Protein AF-A0A1C0ZX03-F1 (afdb_monomer)

Sequence (352 aa):
MESTQQKVDRLQAELDALNAQSPRNETAINQTAIALDEAKRELAQQAAEQIKIQDAAIEFVSALDTMDFDGLTLRQVIGSEDGYQLVTIELKKAFIAQADEFSKQLTGEIEQRLQLQSMFDAVSAKIQAQDKEIDDTNRLLNEEKFARAQAEQYRDNAAKQLEEAKKEVERLNAQVDDLRKEIAVGAREAYKVVDTEAEAQKKKELADKIRKDRTVYDVVPDNVINPKNYTAKLVATDEVVNYNWTKKNFYIELTDENEILQFRQQYSQPEATESDPAEVATSLPDSVTPEETFPDLPSAELPEVSSLPNTVDQGQQNGEVSAANAGQGQTVEERLSALEAHVFGYVKQAVA

Secondary structure (DSSP, 8-state):
---HHHHHHHHHHHHHHHHH-SS--HHHHHHHHHHHHHHHHHHHHHHHHHHHHHHHHHHHHHHHHH--BTTB-HHHHH-SHHHHHHHHHHHHHHHHHHHHHHHHHHHHHHHHHHHHHHHHHHHHHHHHHHHHHHHHHHHHHHHHHHHHHHHHHHHHHHHHHHHHHHHHHHHHHHHHHHHHHHHHHHHHHHHHHHS-THHHHHHHHHHHHHHHHHEEEEEEES-SSS-SEEEEEETTT--EEEEEGGGGGGSEE---HHHHHHHHHHH--------------------------PPPPP-PPPP--------------------S-------HHHHHHHHHHHHH--------

Mean predicted aligned error: 22.36 Å

Organism: NCBI:txid512399

Structure (mmCIF, N/CA/C/O backbone):
data_AF-A0A1C0ZX03-F1
#
_entry.id   AF-A0A1C0ZX03-F1
#
loop_
_atom_site.group_PDB
_atom_site.id
_atom_site.type_symbol
_atom_site.label_atom_id
_atom_site.label_alt_id
_atom_site.label_comp_id
_atom_site.label_asym_id
_atom_site.label_entity_id
_atom_site.label_seq_id
_atom_site.pdbx_PDB_ins_code
_atom_site.Cartn_x
_atom_site.Cartn_y
_atom_site.Cartn_z
_atom_site.occupancy
_atom_site.B_iso_or_equiv
_atom_site.auth_seq_id
_atom_site.auth_comp_id
_atom_site.auth_asym_id
_atom_site.auth_atom_id
_atom_site.pdbx_PDB_model_num
ATOM 1 N N . MET A 1 1 ? -25.050 -20.368 34.439 1.00 49.75 1 MET A N 1
ATOM 2 C CA . MET A 1 1 ? -23.944 -19.426 34.700 1.00 49.75 1 MET A CA 1
ATOM 3 C C . MET A 1 1 ? -23.306 -19.839 36.013 1.00 49.75 1 MET A C 1
ATOM 5 O O . MET A 1 1 ? -24.047 -20.184 36.924 1.00 49.75 1 MET A O 1
ATOM 9 N N . GLU A 1 2 ? -21.978 -19.897 36.070 1.00 72.19 2 GLU A N 1
ATOM 10 C CA . GLU A 1 2 ? -21.217 -20.128 37.308 1.00 72.19 2 GLU A CA 1
ATOM 11 C C . GLU A 1 2 ? -21.352 -18.879 38.196 1.00 72.19 2 GLU A C 1
ATOM 13 O O . GLU A 1 2 ? -21.281 -17.765 37.674 1.00 72.19 2 GLU A O 1
ATOM 18 N N . SER A 1 3 ? -21.606 -19.027 39.501 1.00 84.38 3 SER A N 1
ATOM 19 C CA . SER A 1 3 ? -21.625 -17.861 40.400 1.00 84.38 3 SER A CA 1
ATOM 20 C C . SER A 1 3 ? -20.205 -17.352 40.660 1.00 84.38 3 SER A C 1
ATOM 22 O O . SER A 1 3 ? -19.248 -18.124 40.614 1.00 84.38 3 SER A O 1
ATOM 24 N N . THR A 1 4 ? -20.044 -16.068 40.986 1.00 82.62 4 THR A N 1
ATOM 25 C CA . THR A 1 4 ? -18.733 -15.474 41.312 1.00 82.62 4 THR A CA 1
ATOM 26 C C . THR A 1 4 ? -18.029 -16.236 42.441 1.00 82.62 4 THR A C 1
ATOM 28 O O . THR A 1 4 ? -16.827 -16.468 42.377 1.00 82.62 4 THR A O 1
ATOM 31 N N . GLN A 1 5 ? -18.791 -16.715 43.433 1.00 86.81 5 GLN A N 1
ATOM 32 C CA . GLN A 1 5 ? -18.272 -17.562 44.510 1.00 86.81 5 GLN A CA 1
ATOM 33 C C . GLN A 1 5 ? -17.779 -18.919 43.987 1.00 86.81 5 GLN A C 1
ATOM 35 O O . GLN A 1 5 ? -16.671 -19.331 44.313 1.00 86.81 5 GLN A O 1
ATOM 40 N N . GLN A 1 6 ? -18.559 -19.586 43.129 1.00 88.31 6 GLN A N 1
ATOM 41 C CA . GLN A 1 6 ? -18.151 -20.853 42.510 1.00 88.31 6 GLN A CA 1
ATOM 42 C C . GLN A 1 6 ? -16.888 -20.685 41.657 1.00 88.31 6 GLN A C 1
ATOM 44 O O . GLN A 1 6 ? -16.010 -21.542 41.696 1.00 88.31 6 GLN A O 1
ATOM 49 N N . LYS A 1 7 ? -16.764 -19.554 40.953 1.00 88.12 7 LYS A N 1
ATOM 50 C CA . LYS A 1 7 ? -15.585 -19.197 40.157 1.00 88.12 7 LYS A CA 1
ATOM 51 C C . LYS A 1 7 ? -14.347 -18.994 41.036 1.00 88.12 7 LYS A C 1
ATOM 53 O O . LYS A 1 7 ? -13.280 -19.487 40.681 1.00 88.12 7 LYS A O 1
ATOM 58 N N . VAL A 1 8 ? -14.476 -18.323 42.187 1.00 90.88 8 VAL A N 1
ATOM 59 C CA . VAL A 1 8 ? -13.385 -18.185 43.172 1.00 90.88 8 VAL A CA 1
ATOM 60 C C . VAL A 1 8 ? -12.974 -19.549 43.723 1.00 90.88 8 VAL A C 1
ATOM 62 O O . VAL A 1 8 ? -11.786 -19.866 43.714 1.00 90.88 8 VAL A O 1
ATOM 65 N N . ASP A 1 9 ? -13.935 -20.373 44.143 1.00 91.94 9 ASP A N 1
ATOM 66 C CA . ASP A 1 9 ? -13.662 -21.698 44.713 1.00 91.94 9 ASP A CA 1
ATOM 67 C C . ASP A 1 9 ? -12.993 -22.623 43.679 1.00 91.94 9 ASP A C 1
ATOM 69 O O . ASP A 1 9 ? -12.031 -23.329 43.995 1.00 91.94 9 ASP A O 1
ATOM 73 N N . ARG A 1 10 ? -13.441 -22.567 42.417 1.00 94.25 10 ARG A N 1
ATOM 74 C CA . ARG A 1 10 ? -12.835 -23.301 41.299 1.00 94.25 10 ARG A CA 1
ATOM 75 C C . ARG A 1 10 ? -11.407 -22.844 41.025 1.00 94.25 10 ARG A C 1
ATOM 77 O O . ARG A 1 10 ? -10.521 -23.689 40.944 1.00 94.25 10 ARG A O 1
ATOM 84 N N . LEU A 1 11 ? -11.175 -21.537 40.883 1.00 91.94 11 LEU A N 1
ATOM 85 C CA . LEU A 1 11 ? -9.844 -20.988 40.592 1.00 91.94 11 LEU A CA 1
ATOM 86 C C . LEU A 1 11 ? -8.863 -21.228 41.747 1.00 91.94 11 LEU A C 1
ATOM 88 O O . LEU A 1 11 ? -7.682 -21.464 41.506 1.00 91.94 11 LEU A O 1
ATOM 92 N N . GLN A 1 12 ? -9.344 -21.224 42.993 1.00 92.81 12 GLN A N 1
ATOM 93 C CA . GLN A 1 12 ? -8.546 -21.575 44.167 1.00 92.81 12 GLN A CA 1
ATOM 94 C C . GLN A 1 12 ? -8.127 -23.053 44.120 1.00 92.81 12 GLN A C 1
ATOM 96 O O . GLN A 1 12 ? -6.945 -23.355 44.268 1.00 92.81 12 GLN A O 1
ATOM 101 N N . ALA A 1 13 ? -9.064 -23.962 43.831 1.00 92.12 13 ALA A N 1
ATOM 102 C CA . ALA A 1 13 ? -8.766 -25.386 43.683 1.00 92.12 13 ALA A CA 1
ATOM 103 C C . ALA A 1 13 ? -7.839 -25.679 42.486 1.00 92.12 13 ALA A C 1
ATOM 105 O O . ALA A 1 13 ? -6.962 -26.539 42.571 1.00 92.12 13 ALA A O 1
ATOM 106 N N . GLU A 1 14 ? -8.006 -24.955 41.376 1.00 90.69 14 GLU A N 1
ATOM 107 C CA . GLU A 1 14 ? -7.155 -25.058 40.186 1.00 90.69 14 GLU A CA 1
ATOM 108 C C . GLU A 1 14 ? -5.726 -24.576 40.470 1.00 90.69 14 GLU A C 1
ATOM 110 O O . GLU A 1 14 ? -4.761 -25.239 40.085 1.00 90.69 14 GLU A O 1
ATOM 115 N N . LEU A 1 15 ? -5.576 -23.474 41.210 1.00 91.50 15 LEU A N 1
ATOM 116 C CA . LEU A 1 15 ? -4.276 -22.973 41.650 1.00 91.50 15 LEU A CA 1
ATOM 117 C C . LEU A 1 15 ? -3.570 -23.976 42.576 1.00 91.50 15 LEU A C 1
ATOM 119 O O . LEU A 1 15 ? -2.373 -24.223 42.418 1.00 91.50 15 LEU A O 1
ATOM 123 N N . ASP A 1 16 ? -4.302 -24.588 43.508 1.00 92.31 16 ASP A N 1
ATOM 124 C CA . ASP A 1 16 ? -3.765 -25.605 44.419 1.00 92.31 16 ASP A CA 1
ATOM 125 C C . ASP A 1 16 ? -3.337 -26.876 43.661 1.00 92.31 16 ASP A C 1
ATOM 127 O O . ASP A 1 16 ? -2.266 -27.431 43.927 1.00 92.31 16 ASP A O 1
ATOM 131 N N . ALA A 1 17 ? -4.113 -27.296 42.655 1.00 91.69 17 ALA A N 1
ATOM 132 C CA . ALA A 1 17 ? -3.777 -28.427 41.789 1.00 91.69 17 ALA A CA 1
ATOM 133 C C . ALA A 1 17 ? -2.533 -28.156 40.923 1.00 91.69 17 ALA A C 1
ATOM 135 O O . ALA A 1 17 ? -1.645 -29.008 40.842 1.00 91.69 17 ALA A O 1
ATOM 136 N N . LEU A 1 18 ? -2.429 -26.965 40.323 1.00 89.44 18 LEU A N 1
ATOM 137 C CA . LEU A 1 18 ? -1.255 -26.542 39.547 1.00 89.44 18 LEU A CA 1
ATOM 138 C C . LEU A 1 18 ? -0.003 -26.416 40.425 1.00 89.44 18 LEU A C 1
ATOM 140 O O . LEU A 1 18 ? 1.099 -26.756 39.993 1.00 89.44 18 LEU A O 1
ATOM 144 N N . ASN A 1 19 ? -0.164 -25.978 41.675 1.00 88.50 19 ASN A N 1
ATOM 145 C CA . ASN A 1 19 ? 0.924 -25.919 42.651 1.00 88.50 19 ASN A CA 1
ATOM 146 C C . ASN A 1 19 ? 1.414 -27.303 43.097 1.00 88.50 19 ASN A C 1
ATOM 148 O O . ASN A 1 19 ? 2.590 -27.440 43.437 1.00 88.50 19 ASN A O 1
ATOM 152 N N . ALA A 1 20 ? 0.541 -28.312 43.086 1.00 89.50 20 ALA A N 1
ATOM 153 C CA . ALA A 1 20 ? 0.872 -29.694 43.428 1.00 89.50 20 ALA A CA 1
ATOM 154 C C . ALA A 1 20 ? 1.461 -30.501 42.250 1.00 89.50 20 ALA A C 1
ATOM 156 O O . ALA A 1 20 ? 1.959 -31.611 42.454 1.00 89.50 20 ALA A O 1
ATOM 157 N N . GLN A 1 21 ? 1.409 -29.974 41.023 1.00 89.06 21 GLN A N 1
ATOM 158 C CA . GLN A 1 21 ? 1.867 -30.668 39.820 1.00 89.06 21 GLN A CA 1
ATOM 159 C C . GLN A 1 21 ? 3.396 -30.574 39.650 1.00 89.06 21 GLN A C 1
ATOM 161 O O . GLN A 1 21 ? 4.001 -29.523 39.863 1.00 89.06 21 GLN A O 1
ATOM 166 N N . SER A 1 22 ? 4.029 -31.679 39.236 1.00 81.75 22 SER A N 1
ATOM 167 C CA . SER A 1 22 ? 5.459 -31.733 38.904 1.00 81.75 22 SER A CA 1
ATOM 168 C C . SER A 1 22 ? 5.664 -32.339 37.508 1.00 81.75 22 SER A C 1
ATOM 170 O O . SER A 1 22 ? 5.177 -33.449 37.273 1.00 81.75 22 SER A O 1
ATOM 172 N N . PRO A 1 23 ? 6.373 -31.660 36.584 1.00 80.44 23 PRO A N 1
ATOM 173 C CA . PRO A 1 23 ? 7.026 -30.359 36.755 1.00 80.44 23 PRO A CA 1
ATOM 174 C C . PRO A 1 23 ? 6.024 -29.197 36.860 1.00 80.44 23 PRO A C 1
ATOM 176 O O . PRO A 1 23 ? 4.935 -29.236 36.291 1.00 80.44 23 PRO A O 1
ATOM 179 N N . ARG A 1 24 ? 6.412 -28.161 37.608 1.00 83.75 24 ARG A N 1
ATOM 180 C CA . ARG A 1 24 ? 5.556 -27.022 37.954 1.00 83.75 24 ARG A CA 1
ATOM 181 C C . ARG A 1 24 ? 5.493 -26.029 36.788 1.00 83.75 24 ARG A C 1
ATOM 183 O O . ARG A 1 24 ? 6.531 -25.574 36.313 1.00 83.75 24 ARG A O 1
ATOM 190 N N . ASN A 1 25 ? 4.291 -25.686 36.329 1.00 88.38 25 ASN A N 1
ATOM 191 C CA . ASN A 1 25 ? 4.090 -24.721 35.243 1.00 88.38 25 ASN A CA 1
ATOM 192 C C . ASN A 1 25 ? 3.869 -23.311 35.816 1.00 88.38 25 ASN A C 1
ATOM 194 O O . ASN A 1 25 ? 2.741 -22.927 36.120 1.00 88.38 25 ASN A O 1
ATOM 198 N N . GLU A 1 26 ? 4.949 -22.540 35.974 1.00 89.25 26 GLU A N 1
ATOM 199 C CA . GLU A 1 26 ? 4.884 -21.193 36.565 1.00 89.25 26 GLU A CA 1
ATOM 200 C C . GLU A 1 26 ? 4.030 -20.211 35.757 1.00 89.25 26 GLU A C 1
ATOM 202 O O . GLU A 1 26 ? 3.358 -19.358 36.337 1.00 89.25 26 GLU A O 1
ATOM 207 N N . THR A 1 27 ? 4.005 -20.335 34.428 1.00 88.88 27 THR A N 1
ATOM 208 C CA . THR A 1 27 ? 3.183 -19.466 33.577 1.00 88.88 27 THR A CA 1
ATOM 209 C C . THR A 1 27 ? 1.697 -19.685 33.847 1.00 88.88 27 THR A C 1
ATOM 211 O O . THR A 1 27 ? 0.970 -18.714 34.042 1.00 88.88 27 THR A O 1
ATOM 214 N N . ALA A 1 28 ? 1.261 -20.945 33.921 1.00 87.38 28 ALA A N 1
ATOM 215 C CA . ALA A 1 28 ? -0.123 -21.281 34.247 1.00 87.38 28 ALA A CA 1
ATOM 216 C C . ALA A 1 28 ? -0.489 -20.851 35.677 1.00 87.38 28 ALA A C 1
ATOM 218 O O . ALA A 1 28 ? -1.537 -20.252 35.882 1.00 87.38 28 ALA A O 1
ATOM 219 N N . ILE A 1 29 ? 0.401 -21.066 36.655 1.00 89.50 29 ILE A N 1
ATOM 220 C CA . ILE A 1 29 ? 0.186 -20.637 38.048 1.00 89.50 29 ILE A CA 1
ATOM 221 C C . ILE A 1 29 ? -0.014 -19.122 38.139 1.00 89.50 29 ILE A C 1
ATOM 223 O O . ILE A 1 29 ? -0.965 -18.671 38.774 1.00 89.50 29 ILE A O 1
ATOM 227 N N . ASN A 1 30 ? 0.844 -18.333 37.488 1.00 90.00 30 ASN A N 1
ATOM 228 C CA . ASN A 1 30 ? 0.734 -16.875 37.516 1.00 90.00 30 ASN A CA 1
ATOM 229 C C . ASN A 1 30 ? -0.553 -16.388 36.839 1.00 90.00 30 ASN A C 1
ATOM 231 O O . ASN A 1 30 ? -1.204 -15.477 37.346 1.00 90.00 30 ASN A O 1
ATOM 235 N N . GLN A 1 31 ? -0.959 -17.013 35.731 1.00 89.00 31 GLN A N 1
ATOM 236 C CA . GLN A 1 31 ? -2.219 -16.687 35.059 1.00 89.00 31 GLN A CA 1
ATOM 237 C C . GLN A 1 31 ? -3.437 -17.004 35.938 1.00 89.00 31 GLN A C 1
ATOM 239 O O . GLN A 1 31 ? -4.307 -16.148 36.102 1.00 89.00 31 GLN A O 1
ATOM 244 N N . THR A 1 32 ? -3.480 -18.189 36.554 1.00 88.31 32 THR A N 1
ATOM 245 C CA . THR A 1 32 ? -4.581 -18.589 37.444 1.00 88.31 32 THR A CA 1
ATOM 246 C C . THR A 1 32 ? -4.613 -17.745 38.722 1.00 88.31 32 THR A C 1
ATOM 248 O O . THR A 1 32 ? -5.695 -17.398 39.188 1.00 88.31 32 THR A O 1
ATOM 251 N N . ALA A 1 33 ? -3.457 -17.340 39.260 1.00 88.69 33 ALA A N 1
ATOM 252 C CA . ALA A 1 33 ? -3.375 -16.446 40.417 1.00 88.69 33 ALA A CA 1
ATOM 253 C C . ALA A 1 33 ? -3.929 -15.043 40.115 1.00 88.69 33 ALA A C 1
ATOM 255 O O . ALA A 1 33 ? -4.715 -14.519 40.901 1.00 88.69 33 ALA A O 1
ATOM 256 N N . ILE A 1 34 ? -3.588 -14.465 38.956 1.00 90.25 34 ILE A N 1
ATOM 257 C CA . ILE A 1 34 ? -4.142 -13.174 38.516 1.00 90.25 34 ILE A CA 1
ATOM 258 C C . ILE A 1 34 ? -5.662 -13.280 38.334 1.00 90.25 34 ILE A C 1
ATOM 260 O O . ILE A 1 34 ? -6.405 -12.431 38.822 1.00 90.25 34 ILE A O 1
ATOM 264 N N . ALA A 1 35 ? -6.139 -14.346 37.683 1.00 87.38 35 ALA A N 1
ATOM 265 C CA . ALA A 1 35 ? -7.570 -14.573 37.491 1.00 87.38 35 ALA A CA 1
ATOM 266 C C . ALA A 1 35 ? -8.328 -14.761 38.820 1.00 87.38 35 ALA A C 1
ATOM 268 O O . ALA A 1 35 ? -9.471 -14.319 38.948 1.00 87.38 35 ALA A O 1
ATOM 269 N N . LEU A 1 36 ? -7.702 -15.403 39.812 1.00 88.81 36 LEU A N 1
ATOM 270 C CA . LEU A 1 36 ? -8.258 -15.593 41.151 1.00 88.81 36 LEU A CA 1
ATOM 271 C C . LEU A 1 36 ? -8.353 -14.275 41.930 1.00 88.81 36 LEU A C 1
ATOM 273 O O . LEU A 1 36 ? -9.371 -14.036 42.581 1.00 88.81 36 LEU A O 1
ATOM 277 N N . ASP A 1 37 ? -7.326 -13.427 41.867 1.00 88.56 37 ASP A N 1
ATOM 278 C CA . ASP A 1 37 ? -7.349 -12.107 42.507 1.00 88.56 37 ASP A CA 1
ATOM 279 C C . ASP A 1 37 ? -8.420 -11.201 41.887 1.00 88.56 37 ASP A C 1
ATOM 281 O O . ASP A 1 37 ? -9.172 -10.549 42.618 1.00 88.56 37 ASP A O 1
ATOM 285 N N . GLU A 1 38 ? -8.564 -11.223 40.559 1.00 86.12 38 GLU A N 1
ATOM 286 C CA . GLU A 1 38 ? -9.635 -10.509 39.857 1.00 86.12 38 GLU A CA 1
ATOM 287 C C . GLU A 1 38 ? -11.020 -11.008 40.312 1.00 86.12 38 GLU A C 1
ATOM 289 O O . GLU A 1 38 ? -11.878 -10.214 40.697 1.00 86.12 38 GLU A O 1
ATOM 294 N N . ALA A 1 39 ? -11.219 -12.331 40.380 1.00 85.50 39 ALA A N 1
ATOM 295 C CA . ALA A 1 39 ? -12.480 -12.926 40.829 1.00 85.50 39 ALA A CA 1
ATOM 296 C C . ALA A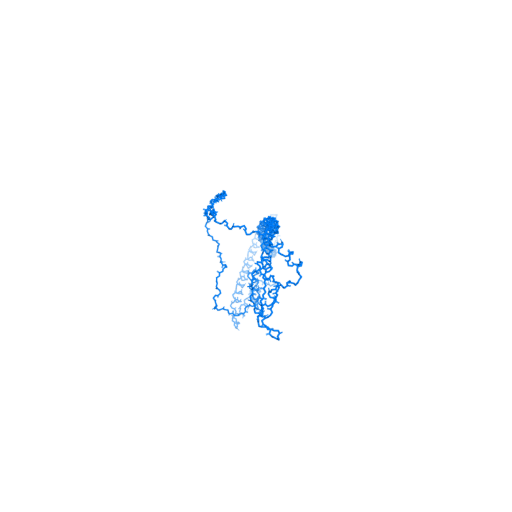 1 39 ? -12.798 -12.619 42.308 1.00 85.50 39 ALA A C 1
ATOM 298 O O . ALA A 1 39 ? -13.956 -12.380 42.658 1.00 85.50 39 ALA A O 1
ATOM 299 N N . LYS A 1 40 ? -11.788 -12.580 43.192 1.00 87.50 40 LYS A N 1
ATOM 300 C CA . LYS A 1 40 ? -11.958 -12.167 44.599 1.00 87.50 40 LYS A CA 1
ATOM 301 C C . LYS A 1 40 ? -12.341 -10.693 44.714 1.00 87.50 40 LYS A C 1
ATOM 303 O O . LYS A 1 40 ? -13.163 -10.339 45.561 1.00 87.50 40 LYS A O 1
ATOM 308 N N . ARG A 1 41 ? -11.771 -9.835 43.866 1.00 85.50 41 ARG A N 1
ATOM 309 C CA . ARG A 1 41 ? -12.106 -8.408 43.810 1.00 85.50 41 ARG A CA 1
ATOM 310 C C . ARG A 1 41 ? -13.540 -8.184 43.328 1.00 85.50 41 ARG A C 1
ATOM 312 O O . ARG A 1 41 ? -14.254 -7.385 43.931 1.00 85.50 41 ARG A O 1
ATOM 319 N N . GLU A 1 42 ? -13.961 -8.924 42.308 1.00 83.25 42 GLU A N 1
ATOM 320 C CA . GLU A 1 42 ? -15.332 -8.932 41.783 1.00 83.25 42 GLU A CA 1
ATOM 321 C C . GLU A 1 42 ? -16.339 -9.381 42.861 1.00 83.25 42 GLU A C 1
ATOM 323 O O . GLU A 1 42 ? -17.342 -8.710 43.109 1.00 83.25 42 GLU A O 1
ATOM 328 N N . LEU A 1 43 ? -16.027 -10.456 43.596 1.00 85.00 43 LEU A N 1
ATOM 329 C CA . LEU A 1 43 ? -16.844 -10.940 44.715 1.00 85.00 43 LEU A CA 1
ATOM 330 C C . LEU A 1 43 ? -16.962 -9.902 45.847 1.00 85.00 43 LEU A C 1
ATOM 332 O O . LEU A 1 43 ? -18.050 -9.676 46.379 1.00 85.00 43 LEU A O 1
ATOM 336 N N . ALA A 1 44 ? -15.855 -9.247 46.210 1.00 83.38 44 ALA A N 1
ATOM 337 C CA . ALA A 1 44 ? -15.853 -8.200 47.230 1.00 83.38 44 ALA A CA 1
ATOM 338 C C . ALA A 1 44 ? -16.672 -6.971 46.801 1.00 83.38 44 ALA A C 1
ATOM 340 O O . ALA A 1 44 ? -17.349 -6.365 47.633 1.00 83.38 44 ALA A O 1
ATOM 341 N N . GLN A 1 45 ? -16.647 -6.617 45.511 1.00 82.19 45 GLN A N 1
ATOM 342 C CA . GLN A 1 45 ? -17.496 -5.559 44.963 1.00 82.19 45 GLN A CA 1
ATOM 343 C C . GLN A 1 45 ? -18.979 -5.926 45.039 1.00 82.19 45 GLN A C 1
ATOM 345 O O . GLN A 1 45 ? -19.754 -5.117 45.545 1.00 82.19 45 GLN A O 1
ATOM 350 N N . GLN A 1 46 ? -19.362 -7.145 44.646 1.00 80.75 46 GLN A N 1
ATOM 351 C CA . GLN A 1 46 ? -20.751 -7.611 44.755 1.00 80.75 46 GLN A CA 1
ATOM 352 C C . GLN A 1 46 ? -21.250 -7.600 46.206 1.00 80.75 46 GLN A C 1
ATOM 354 O O . GLN A 1 46 ? -22.362 -7.151 46.477 1.00 80.75 46 GLN A O 1
ATOM 359 N N . ALA A 1 47 ? -20.418 -8.033 47.158 1.00 82.19 47 ALA A N 1
ATOM 360 C CA . ALA A 1 47 ? -20.762 -7.983 48.578 1.00 82.19 47 ALA A CA 1
ATOM 361 C C . ALA A 1 47 ? -20.939 -6.537 49.082 1.00 82.19 47 ALA A C 1
ATOM 363 O O . ALA A 1 47 ? -21.894 -6.240 49.798 1.00 82.19 47 ALA A O 1
ATOM 364 N N . ALA A 1 48 ? -20.050 -5.621 48.685 1.00 82.44 48 ALA A N 1
ATOM 365 C CA . ALA A 1 48 ? -20.160 -4.206 49.041 1.00 82.44 48 ALA A CA 1
ATOM 366 C C . ALA A 1 48 ? -21.401 -3.540 48.423 1.00 82.44 48 ALA A C 1
ATOM 368 O O . ALA A 1 48 ? -22.011 -2.670 49.042 1.00 82.44 48 ALA A O 1
ATOM 369 N N . GLU A 1 49 ? -21.783 -3.941 47.214 1.00 79.94 49 GLU A N 1
ATOM 370 C CA . GLU A 1 49 ? -22.981 -3.453 46.536 1.00 79.94 49 GLU A CA 1
ATOM 371 C C . GLU A 1 49 ? -24.259 -3.972 47.205 1.00 79.94 49 GLU A C 1
ATOM 373 O O . GLU A 1 49 ? -25.164 -3.185 47.475 1.00 79.94 49 GLU A O 1
ATOM 378 N N . GLN A 1 50 ? -24.288 -5.245 47.613 1.00 79.88 50 GLN A N 1
ATOM 379 C CA . GLN A 1 50 ? -25.386 -5.795 48.417 1.00 79.88 50 GLN A CA 1
ATOM 380 C C . GLN A 1 50 ? -25.574 -5.062 49.746 1.00 79.88 50 GLN A C 1
ATOM 382 O O . GLN A 1 50 ? -26.711 -4.817 50.146 1.00 79.88 50 GLN A O 1
ATOM 387 N N . ILE A 1 51 ? -24.484 -4.690 50.424 1.00 83.88 51 ILE A N 1
ATOM 388 C CA . ILE A 1 51 ? -24.562 -3.901 51.662 1.00 83.88 51 ILE A CA 1
ATOM 389 C C . ILE A 1 51 ? -25.202 -2.538 51.377 1.00 83.88 51 ILE A C 1
ATOM 391 O O . ILE A 1 51 ? -26.131 -2.148 52.077 1.00 83.88 51 ILE A O 1
ATOM 395 N N . LYS A 1 52 ? -24.798 -1.855 50.299 1.00 84.38 52 LYS A N 1
ATOM 396 C CA . LYS A 1 52 ? -25.410 -0.574 49.902 1.00 84.38 52 LYS A CA 1
ATOM 397 C C . LYS A 1 52 ? -26.897 -0.709 49.573 1.00 84.38 52 LYS A C 1
ATOM 399 O O . LYS A 1 52 ? -27.675 0.167 49.938 1.00 84.38 52 LYS A O 1
ATOM 404 N N . ILE A 1 53 ? -27.299 -1.786 48.896 1.00 84.06 53 ILE A N 1
ATOM 405 C CA . ILE A 1 53 ? -28.712 -2.060 48.590 1.00 84.06 53 ILE A CA 1
ATOM 406 C C . ILE A 1 53 ? -29.503 -2.302 49.883 1.00 84.06 53 ILE A C 1
ATOM 408 O O . ILE A 1 53 ? -30.617 -1.798 50.022 1.00 84.06 53 ILE A O 1
ATOM 412 N N . GLN A 1 54 ? -28.931 -3.028 50.847 1.00 82.31 54 GLN A N 1
ATOM 413 C CA . GLN A 1 54 ? -29.554 -3.236 52.156 1.00 82.31 54 GLN A CA 1
ATOM 414 C C . GLN A 1 54 ? -29.681 -1.930 52.951 1.00 82.31 54 GLN A C 1
ATOM 416 O O . GLN A 1 54 ? -30.751 -1.673 53.502 1.00 82.31 54 GLN A O 1
ATOM 421 N N . ASP A 1 55 ? -28.647 -1.088 52.966 1.00 85.19 55 ASP A N 1
ATOM 422 C CA . ASP A 1 55 ? -28.682 0.223 53.623 1.00 85.19 55 ASP A CA 1
ATOM 423 C C . ASP A 1 55 ? -29.747 1.130 52.984 1.00 85.19 55 ASP A C 1
ATOM 425 O O . ASP A 1 55 ? -30.580 1.705 53.686 1.00 85.19 55 ASP A O 1
ATOM 429 N N . ALA A 1 56 ? -29.816 1.166 51.650 1.00 83.56 56 ALA A N 1
ATOM 430 C CA . ALA A 1 56 ? -30.852 1.897 50.922 1.00 83.56 56 ALA A CA 1
ATOM 431 C C . ALA A 1 56 ? -32.265 1.358 51.210 1.00 83.56 56 ALA A C 1
ATOM 433 O O . ALA A 1 56 ? -33.214 2.132 51.316 1.00 83.56 56 ALA A O 1
ATOM 434 N N . ALA A 1 57 ? -32.427 0.042 51.386 1.00 82.38 57 ALA A N 1
ATOM 435 C CA . ALA A 1 57 ? -33.704 -0.557 51.774 1.00 82.38 57 ALA A CA 1
ATOM 436 C C . ALA A 1 57 ? -34.121 -0.170 53.205 1.00 82.38 57 ALA A C 1
ATOM 438 O O . ALA A 1 57 ? -35.313 -0.026 53.494 1.00 82.38 57 ALA A O 1
ATOM 439 N N . ILE A 1 58 ? -33.152 -0.005 54.112 1.00 83.62 58 ILE A N 1
ATOM 440 C CA . ILE A 1 58 ? -33.394 0.506 55.465 1.00 83.62 58 ILE A CA 1
ATOM 441 C C . ILE A 1 58 ? -33.844 1.968 55.391 1.00 83.62 58 ILE A C 1
ATOM 443 O O . ILE A 1 58 ? -34.888 2.290 55.960 1.00 83.62 58 ILE A O 1
ATOM 447 N N . GLU A 1 59 ? -33.127 2.813 54.648 1.00 85.56 59 GLU A N 1
ATOM 448 C CA . GLU A 1 59 ? -33.488 4.222 54.447 1.00 85.56 59 GLU A CA 1
ATOM 449 C C . GLU A 1 59 ? -34.861 4.386 53.786 1.00 85.56 59 GLU A C 1
ATOM 451 O O . GLU A 1 59 ? -35.660 5.211 54.228 1.00 85.56 59 GLU A O 1
ATOM 456 N N . PHE A 1 60 ? -35.178 3.570 52.779 1.00 84.50 60 PHE A N 1
ATOM 457 C CA . PHE A 1 60 ? -36.467 3.592 52.086 1.00 84.50 60 PHE A CA 1
ATOM 458 C C . PHE A 1 60 ? -37.643 3.323 53.033 1.00 84.50 60 PHE A C 1
ATOM 460 O O . PHE A 1 60 ? -38.641 4.045 53.017 1.00 84.50 60 PHE A O 1
ATOM 467 N N . VAL A 1 61 ? -37.519 2.322 53.905 1.00 81.69 61 VAL A N 1
ATOM 468 C CA . VAL A 1 61 ? -38.540 2.057 54.925 1.00 81.69 61 VAL A CA 1
ATOM 469 C C . VAL A 1 61 ? -38.616 3.179 55.949 1.00 81.69 61 VAL A C 1
ATOM 471 O O . VAL A 1 61 ? -39.716 3.601 56.298 1.00 81.69 61 VAL A O 1
ATOM 474 N N . SER A 1 62 ? -37.477 3.696 56.410 1.00 83.88 62 SER A N 1
ATOM 475 C CA . SER A 1 62 ? -37.474 4.832 57.333 1.00 83.88 62 SER A CA 1
ATOM 476 C C . SER A 1 62 ? -38.122 6.076 56.716 1.00 83.88 62 SER A C 1
ATOM 478 O O . SER A 1 62 ? -38.795 6.824 57.419 1.00 83.88 62 SER A O 1
ATOM 480 N N . ALA A 1 63 ? -37.996 6.279 55.403 1.00 83.94 63 ALA A N 1
ATOM 481 C CA . ALA A 1 63 ? -38.698 7.340 54.691 1.00 83.94 63 ALA A CA 1
ATOM 482 C C . ALA A 1 63 ? -40.215 7.090 54.632 1.00 83.94 63 ALA A C 1
ATOM 484 O O . ALA A 1 63 ? -40.993 8.019 54.853 1.00 83.94 63 ALA A O 1
ATOM 485 N N . LEU A 1 64 ? -40.653 5.847 54.407 1.00 83.44 64 LEU A N 1
ATOM 486 C CA . LEU A 1 64 ? -42.075 5.480 54.432 1.00 83.44 64 LEU A CA 1
ATOM 487 C C . LEU A 1 64 ? -42.729 5.697 55.802 1.00 83.44 64 LEU A C 1
ATOM 489 O O . LEU A 1 64 ? -43.903 6.055 55.862 1.00 83.44 64 LEU A O 1
ATOM 493 N N . ASP A 1 65 ? -41.978 5.554 56.892 1.00 79.19 65 ASP A N 1
ATOM 494 C CA . ASP A 1 65 ? -42.471 5.877 58.238 1.00 79.19 65 ASP A CA 1
ATOM 495 C C . ASP A 1 65 ? -42.715 7.372 58.451 1.00 79.19 65 ASP A C 1
ATOM 497 O O . ASP A 1 65 ? -43.551 7.755 59.272 1.00 79.19 65 ASP A O 1
ATOM 501 N N . THR A 1 66 ? -41.987 8.215 57.716 1.00 82.00 66 THR A N 1
ATOM 502 C CA . THR A 1 66 ? -42.150 9.675 57.744 1.00 82.00 66 THR A CA 1
ATOM 503 C C . THR A 1 66 ? -43.195 10.186 56.756 1.00 82.00 66 THR A C 1
ATOM 505 O O . THR A 1 66 ? -43.541 11.366 56.805 1.00 82.00 66 THR A O 1
A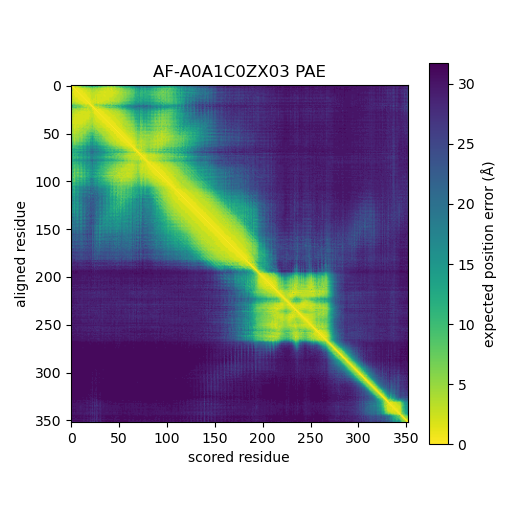TOM 508 N N . MET A 1 67 ? -43.702 9.325 55.865 1.00 82.50 67 MET A N 1
ATOM 509 C CA . MET A 1 67 ? -44.761 9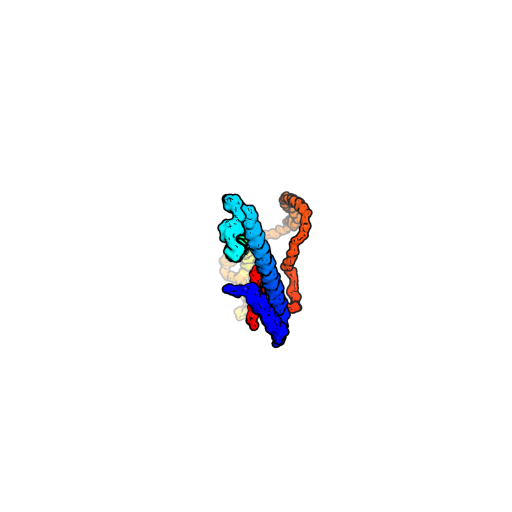.698 54.935 1.00 82.50 67 MET A CA 1
ATOM 510 C C . MET A 1 67 ? -46.103 9.807 55.653 1.00 82.50 67 MET A C 1
ATOM 512 O O . MET A 1 67 ? -46.481 8.957 56.461 1.00 82.50 67 MET A O 1
ATOM 516 N N . ASP A 1 68 ? -46.815 10.879 55.321 1.00 82.50 68 ASP A N 1
ATOM 517 C CA . ASP A 1 68 ? -48.150 11.152 55.821 1.00 82.50 68 ASP A CA 1
ATOM 518 C C . ASP A 1 68 ? -49.198 10.544 54.881 1.00 82.50 68 ASP A C 1
ATOM 520 O O . ASP A 1 68 ? -49.276 10.893 53.699 1.00 82.50 68 ASP A O 1
ATOM 524 N N . PHE A 1 69 ? -50.000 9.627 55.412 1.00 82.81 69 PHE A N 1
ATOM 525 C CA . PHE A 1 69 ? -51.115 8.991 54.724 1.00 82.81 69 PHE A CA 1
ATOM 526 C C . PHE A 1 69 ? -52.418 9.512 55.330 1.00 82.81 69 PHE A C 1
ATOM 528 O O . PHE A 1 69 ? -53.012 8.874 56.197 1.00 82.81 69 PHE A O 1
ATOM 535 N N . ASP A 1 70 ? -52.848 10.687 54.864 1.00 83.19 70 ASP A N 1
ATOM 536 C CA . ASP A 1 70 ? -54.085 11.353 55.305 1.00 83.19 70 ASP A CA 1
ATOM 537 C C . ASP A 1 70 ? -54.104 11.670 56.818 1.00 83.19 70 ASP A C 1
ATOM 539 O O . ASP A 1 70 ? -55.070 11.408 57.535 1.00 83.19 70 ASP A O 1
ATOM 543 N N . GLY A 1 71 ? -52.995 12.215 57.327 1.00 80.56 71 GLY A N 1
ATOM 544 C CA . GLY A 1 71 ? -52.795 12.564 58.736 1.00 80.56 71 GLY A CA 1
ATOM 545 C C . GLY A 1 71 ? -52.288 11.414 59.613 1.00 80.56 71 GLY A C 1
ATOM 546 O O . GLY A 1 71 ? -52.153 11.601 60.826 1.00 80.56 71 GLY A O 1
ATOM 547 N N . LEU A 1 72 ? -52.035 10.232 59.038 1.00 83.81 72 LEU A N 1
ATOM 548 C CA . LEU A 1 72 ? -51.589 9.031 59.744 1.00 83.81 72 LEU A CA 1
ATOM 549 C C . LEU A 1 72 ? -50.253 8.521 59.200 1.00 83.81 72 LEU A C 1
ATOM 551 O O . LEU A 1 72 ? -50.032 8.447 57.994 1.00 83.81 72 LEU A O 1
ATOM 555 N N . THR A 1 73 ? -49.370 8.080 60.093 1.00 84.94 73 THR A N 1
ATOM 556 C CA . THR A 1 73 ? -48.138 7.381 59.696 1.00 84.94 73 THR A CA 1
ATOM 557 C C . THR A 1 73 ? -48.438 5.944 59.269 1.00 84.94 73 THR A C 1
ATOM 559 O O . THR A 1 73 ? -49.441 5.358 59.686 1.00 84.94 73 THR A O 1
ATOM 562 N N . LEU A 1 74 ? -47.537 5.316 58.506 1.00 83.31 74 LEU A N 1
ATOM 563 C CA . LEU A 1 74 ? -47.676 3.912 58.086 1.00 83.31 74 LEU A CA 1
ATOM 564 C C . LEU A 1 74 ? -47.973 2.966 59.269 1.00 83.31 74 LEU A C 1
ATOM 566 O O . LEU A 1 74 ? -48.827 2.081 59.189 1.00 83.31 74 LEU A O 1
ATOM 570 N N . ARG A 1 75 ? -47.314 3.207 60.406 1.00 85.19 75 ARG A N 1
ATOM 571 C CA . ARG A 1 75 ? -47.525 2.484 61.667 1.00 85.19 75 ARG A CA 1
ATOM 572 C C . ARG A 1 75 ? -48.949 2.650 62.216 1.00 85.19 75 ARG A C 1
ATOM 574 O O . ARG A 1 75 ? -49.512 1.693 62.742 1.00 85.19 75 ARG A O 1
ATOM 581 N N . GLN A 1 76 ? -49.539 3.838 62.091 1.00 85.00 76 GLN A N 1
ATOM 582 C CA . GLN A 1 76 ? -50.908 4.122 62.536 1.00 85.00 76 GLN A CA 1
ATOM 583 C C . GLN A 1 76 ? -51.961 3.545 61.583 1.00 85.00 76 GLN A C 1
ATOM 585 O O . GLN A 1 76 ? -52.977 3.039 62.051 1.00 85.00 76 GLN A O 1
ATOM 590 N N . VAL A 1 77 ? -51.696 3.559 60.273 1.00 85.25 77 VAL A N 1
ATOM 591 C CA . VAL A 1 77 ? -52.577 2.968 59.250 1.00 85.25 77 VAL A CA 1
ATOM 592 C C . VAL A 1 77 ? -52.713 1.453 59.431 1.00 85.25 77 VAL A C 1
ATOM 594 O O . VAL A 1 77 ? -53.807 0.909 59.296 1.00 85.25 77 VAL A O 1
ATOM 597 N N . ILE A 1 78 ? -51.622 0.760 59.769 1.00 87.69 78 ILE A N 1
ATOM 598 C CA . ILE A 1 78 ? -51.626 -0.702 59.940 1.00 87.69 78 ILE A CA 1
ATOM 599 C C . ILE A 1 78 ? -52.256 -1.131 61.279 1.00 87.69 78 ILE A C 1
ATOM 601 O O . ILE A 1 78 ? -52.759 -2.248 61.405 1.00 87.69 78 ILE A O 1
ATOM 605 N N . GLY A 1 79 ? -52.255 -0.255 62.289 1.00 84.00 79 GLY A N 1
ATOM 606 C CA . GLY A 1 79 ? -53.011 -0.439 63.535 1.00 84.00 79 GLY A CA 1
ATOM 607 C C . GLY A 1 79 ? -52.521 -1.556 64.470 1.00 84.00 79 GLY A C 1
ATOM 608 O O . GLY A 1 79 ? -53.098 -1.739 65.541 1.00 84.00 79 GLY A O 1
ATOM 609 N N . SER A 1 80 ? -51.462 -2.292 64.112 1.00 90.31 80 SER A N 1
ATOM 610 C CA . SER A 1 80 ? -50.822 -3.312 64.954 1.00 90.31 80 SER A CA 1
ATOM 611 C C . SER A 1 80 ? -49.306 -3.342 64.746 1.00 90.31 80 SER A C 1
ATOM 613 O O . SER A 1 80 ? -48.826 -3.162 63.627 1.00 90.31 80 SER A O 1
ATOM 615 N N . GLU A 1 81 ? -48.553 -3.585 65.822 1.00 85.44 81 GLU A N 1
ATOM 616 C CA . GLU A 1 81 ? -47.084 -3.647 65.782 1.00 85.44 81 GLU A CA 1
ATOM 617 C C . GLU A 1 81 ? -46.591 -4.817 64.921 1.00 85.44 81 GLU A C 1
ATOM 619 O O . GLU A 1 81 ? -45.753 -4.629 64.042 1.00 85.44 81 GLU A O 1
ATOM 624 N N . ASP A 1 82 ? -47.165 -6.006 65.117 1.00 86.25 82 ASP A N 1
ATOM 625 C CA . ASP A 1 82 ? -46.784 -7.211 64.375 1.00 86.25 82 ASP A CA 1
ATOM 626 C C . ASP A 1 82 ? -47.104 -7.075 62.879 1.00 86.25 82 ASP A C 1
ATOM 628 O O . ASP A 1 82 ? -46.300 -7.449 62.023 1.00 86.25 82 ASP A O 1
ATOM 632 N N . GLY A 1 83 ? -48.256 -6.476 62.546 1.00 84.62 83 GLY A N 1
ATOM 633 C CA . GLY A 1 83 ? -48.630 -6.186 61.163 1.00 84.62 83 GLY A CA 1
ATOM 634 C C . GLY A 1 83 ? -47.692 -5.169 60.518 1.00 84.62 83 GLY A C 1
ATOM 635 O O . GLY A 1 83 ? -47.289 -5.340 59.368 1.00 84.62 83 GLY A O 1
ATOM 636 N N . TYR A 1 84 ? -47.294 -4.137 61.263 1.00 86.19 84 TYR A N 1
ATOM 637 C CA . TYR A 1 84 ? -46.350 -3.128 60.791 1.00 86.19 84 TYR A CA 1
ATOM 638 C C . TYR A 1 84 ? -44.963 -3.729 60.521 1.00 86.19 84 TYR A C 1
ATOM 640 O O . TYR A 1 84 ? -44.373 -3.467 59.469 1.00 86.19 84 TYR A O 1
ATOM 648 N N . GLN A 1 85 ? -44.463 -4.586 61.415 1.00 86.06 85 GLN A N 1
ATOM 649 C CA . GLN A 1 85 ? -43.189 -5.283 61.218 1.00 86.06 85 GLN A CA 1
ATOM 650 C C . GLN A 1 85 ? -43.236 -6.221 60.008 1.00 86.06 85 GLN A C 1
ATOM 652 O O . GLN A 1 85 ? -42.290 -6.243 59.220 1.00 86.06 85 GLN A O 1
ATOM 657 N N . LEU A 1 86 ? -44.343 -6.945 59.810 1.00 87.75 86 LEU A N 1
ATOM 658 C CA . LEU A 1 86 ? -44.516 -7.827 58.655 1.00 87.75 86 LEU A CA 1
ATOM 659 C C . LEU A 1 86 ? -44.513 -7.044 57.334 1.00 87.75 86 LEU A C 1
ATOM 661 O O . LEU A 1 86 ? -43.779 -7.397 56.412 1.00 87.75 86 LEU A O 1
ATOM 665 N N . VAL A 1 87 ? -45.288 -5.957 57.258 1.00 86.62 87 VAL A N 1
ATOM 666 C CA . VAL A 1 87 ? -45.340 -5.085 56.072 1.00 86.62 87 VAL A CA 1
ATOM 667 C C . VAL A 1 87 ? -43.975 -4.463 55.795 1.00 86.62 87 VAL A C 1
ATOM 669 O O . VAL A 1 87 ? -43.525 -4.455 54.653 1.00 86.62 87 VAL A O 1
ATOM 672 N N . THR A 1 88 ? -43.277 -4.019 56.838 1.00 86.19 88 THR A N 1
ATOM 673 C CA . THR A 1 88 ? -41.923 -3.469 56.735 1.00 86.19 88 THR A CA 1
ATOM 674 C C . THR A 1 88 ? -40.928 -4.487 56.175 1.00 86.19 88 THR A C 1
ATOM 676 O O . THR A 1 88 ? -40.140 -4.159 55.288 1.00 86.19 88 THR A O 1
ATOM 679 N N . ILE A 1 89 ? -40.954 -5.727 56.671 1.00 87.12 89 ILE A N 1
ATOM 680 C CA . ILE A 1 89 ? -40.077 -6.801 56.187 1.00 87.12 89 ILE A CA 1
ATOM 681 C C . ILE A 1 89 ? -40.351 -7.092 54.711 1.00 87.12 89 ILE A C 1
ATOM 683 O O . ILE A 1 89 ? -39.400 -7.210 53.936 1.00 87.12 89 ILE A O 1
ATOM 687 N N . GLU A 1 90 ? -41.618 -7.180 54.305 1.00 87.25 90 GLU A N 1
ATOM 688 C CA . GLU A 1 90 ? -41.947 -7.469 52.908 1.00 87.25 90 GLU A CA 1
ATOM 689 C C . GLU A 1 90 ? -41.645 -6.304 51.963 1.00 87.25 90 GLU A C 1
ATOM 691 O O . GLU A 1 90 ? -41.148 -6.533 50.862 1.00 87.25 90 GLU A O 1
ATOM 696 N N . LEU A 1 91 ? -41.809 -5.055 52.405 1.00 87.00 91 LEU A N 1
ATOM 697 C CA . LEU A 1 91 ? -41.365 -3.886 51.639 1.00 87.00 91 LEU A CA 1
ATOM 698 C C . LEU A 1 91 ? -39.845 -3.860 51.450 1.00 87.00 91 LEU A C 1
ATOM 700 O O . LEU A 1 91 ? -39.384 -3.621 50.334 1.00 87.00 91 LEU A O 1
ATOM 704 N N . LYS A 1 92 ? -39.061 -4.171 52.494 1.00 86.12 92 LYS A N 1
ATOM 705 C CA . LYS A 1 92 ? -37.596 -4.291 52.367 1.00 86.12 92 LYS A CA 1
ATOM 706 C C . LYS A 1 92 ? -37.213 -5.383 51.380 1.00 86.12 92 LYS A C 1
ATOM 708 O O . LYS A 1 92 ? -36.380 -5.146 50.514 1.00 86.12 92 LYS A O 1
ATOM 713 N N . LYS A 1 93 ? -37.821 -6.568 51.485 1.00 87.44 93 LYS A N 1
ATOM 714 C CA . LYS A 1 93 ? -37.534 -7.680 50.567 1.00 87.44 93 LYS A CA 1
ATOM 715 C C . LYS A 1 93 ? -37.888 -7.337 49.123 1.00 87.44 93 LYS A C 1
ATOM 717 O O . LYS A 1 93 ? -37.078 -7.601 48.240 1.00 87.44 93 LYS A O 1
ATOM 722 N N . ALA A 1 94 ? -39.058 -6.741 48.889 1.00 86.88 94 ALA A N 1
ATOM 723 C CA . ALA A 1 94 ? -39.490 -6.335 47.555 1.00 86.88 94 ALA A CA 1
ATOM 724 C C . ALA A 1 94 ? -38.544 -5.286 46.953 1.00 86.88 94 ALA A C 1
ATOM 726 O O . ALA A 1 94 ? -38.126 -5.425 45.805 1.00 86.88 94 ALA A O 1
ATOM 727 N N . PHE A 1 95 ? -38.145 -4.288 47.748 1.00 88.19 95 PHE A N 1
ATOM 728 C CA . PHE A 1 95 ? -37.194 -3.266 47.320 1.00 88.19 95 PHE A CA 1
ATOM 729 C C . PHE A 1 95 ? -35.818 -3.858 46.994 1.00 88.19 95 PHE A C 1
ATOM 731 O O . PHE A 1 95 ? -35.281 -3.583 45.927 1.00 88.19 95 PHE A O 1
ATOM 738 N N . ILE A 1 96 ? -35.267 -4.708 47.871 1.00 86.75 96 ILE A N 1
ATOM 739 C CA . ILE A 1 96 ? -33.970 -5.364 47.644 1.00 86.75 96 ILE A CA 1
ATOM 740 C C . ILE A 1 96 ? -34.013 -6.208 46.367 1.00 86.75 96 ILE A C 1
ATOM 742 O O . ILE A 1 96 ? -33.112 -6.097 45.544 1.00 86.75 96 ILE A O 1
ATOM 746 N N . ALA A 1 97 ? -35.065 -7.010 46.168 1.00 88.00 97 ALA A N 1
ATOM 747 C CA . ALA A 1 97 ? -35.202 -7.845 44.974 1.00 88.00 97 ALA A CA 1
ATOM 748 C C . ALA A 1 97 ? -35.256 -7.009 43.685 1.00 88.00 97 ALA A C 1
ATOM 750 O O . ALA A 1 97 ? -34.599 -7.348 42.701 1.00 88.00 97 ALA A O 1
ATOM 751 N N . GLN A 1 98 ? -35.997 -5.898 43.704 1.00 87.31 98 GLN A N 1
ATOM 752 C CA . GLN A 1 98 ? -36.101 -4.996 42.561 1.00 87.31 98 GLN A CA 1
ATOM 753 C C . GLN A 1 98 ? -34.790 -4.236 42.303 1.00 87.31 98 GLN A C 1
ATOM 755 O O . GLN A 1 98 ? -34.380 -4.091 41.152 1.00 87.31 98 GLN A O 1
ATOM 760 N N . ALA A 1 99 ? -34.108 -3.778 43.354 1.00 83.56 99 ALA A N 1
ATOM 761 C CA . ALA A 1 99 ? -32.814 -3.107 43.250 1.00 83.56 99 ALA A CA 1
ATOM 762 C C . ALA A 1 99 ? -31.721 -4.043 42.703 1.00 83.56 99 ALA A C 1
ATOM 764 O O . ALA A 1 99 ? -30.942 -3.629 41.845 1.00 83.56 99 ALA A O 1
ATOM 765 N N . ASP A 1 100 ? -31.706 -5.311 43.129 1.00 82.75 100 ASP A N 1
ATOM 766 C CA . ASP A 1 100 ? -30.811 -6.346 42.592 1.00 82.75 100 ASP A CA 1
ATOM 767 C C . ASP A 1 100 ? -31.063 -6.597 41.095 1.00 82.75 100 ASP A C 1
ATOM 769 O O . ASP A 1 100 ? -30.122 -6.802 40.324 1.00 82.75 100 ASP A O 1
ATOM 773 N N . GLU A 1 101 ? -32.327 -6.601 40.662 1.00 85.75 101 GLU A N 1
ATOM 774 C CA . GLU A 1 101 ? -32.684 -6.783 39.251 1.00 85.75 101 GLU A CA 1
ATOM 775 C C . GLU A 1 101 ? -32.245 -5.586 38.396 1.00 85.75 101 GLU A C 1
ATOM 777 O O . GLU A 1 101 ? -31.626 -5.776 37.346 1.00 85.75 101 GLU A O 1
ATOM 782 N N . PHE A 1 102 ? -32.476 -4.359 38.874 1.00 82.12 102 PHE A N 1
ATOM 783 C CA . PHE A 1 102 ? -32.006 -3.144 38.205 1.00 82.12 102 PHE A CA 1
ATOM 784 C C . PHE A 1 102 ? -30.479 -3.053 38.143 1.00 82.12 102 PHE A C 1
ATOM 786 O O . PHE A 1 102 ? -29.948 -2.695 37.094 1.00 82.12 102 PHE A O 1
ATOM 793 N N . SER A 1 103 ? -29.768 -3.398 39.224 1.00 80.00 103 SER A N 1
ATOM 794 C CA . SER A 1 103 ? -28.296 -3.418 39.230 1.00 80.00 103 SER A CA 1
ATOM 795 C C . SER A 1 103 ? -27.768 -4.379 38.158 1.00 80.00 103 SER A C 1
ATOM 797 O O . SER A 1 103 ? -26.970 -3.979 37.312 1.00 80.00 103 SER A O 1
ATOM 799 N N . LYS A 1 104 ? -28.309 -5.604 38.077 1.00 82.94 104 LYS A N 1
ATOM 800 C CA . LYS A 1 104 ? -27.929 -6.574 37.031 1.00 82.94 104 LYS A CA 1
ATOM 801 C C . LYS A 1 104 ? -28.188 -6.065 35.614 1.00 82.94 104 LYS A C 1
ATOM 803 O O . LYS A 1 104 ? -27.351 -6.275 34.737 1.00 82.94 104 LYS A O 1
ATOM 808 N N . GLN A 1 105 ? -29.329 -5.416 35.379 1.00 82.19 105 GLN A N 1
ATOM 809 C CA . GLN A 1 105 ? -29.637 -4.825 34.073 1.00 82.19 105 GLN A CA 1
ATOM 810 C C . GLN A 1 105 ? -28.649 -3.708 33.720 1.00 82.19 105 GLN A C 1
ATOM 812 O O . GLN A 1 105 ? -28.112 -3.698 32.614 1.00 82.19 105 GLN A O 1
ATOM 817 N N . LEU A 1 106 ? -28.351 -2.821 34.671 1.00 78.44 106 LEU A N 1
ATOM 818 C CA . LEU A 1 106 ? -27.432 -1.704 34.470 1.00 78.44 106 LEU A CA 1
ATOM 819 C C . LEU A 1 106 ? -26.007 -2.188 34.164 1.00 78.44 106 LEU A C 1
ATOM 821 O O . LEU A 1 106 ? -25.373 -1.677 33.241 1.00 78.44 106 LEU A O 1
ATOM 825 N N . THR A 1 107 ? -25.514 -3.199 34.884 1.00 78.12 107 THR A N 1
ATOM 826 C CA . THR A 1 107 ? -24.194 -3.789 34.617 1.00 78.12 107 THR A CA 1
ATOM 827 C C . THR A 1 107 ? -24.145 -4.423 33.227 1.00 78.12 107 THR A C 1
ATOM 829 O O . THR A 1 107 ? -23.190 -4.189 32.487 1.00 78.12 107 THR A O 1
ATOM 832 N N . GLY A 1 108 ? -25.202 -5.138 32.822 1.00 80.00 108 GLY A N 1
ATOM 833 C CA . GLY A 1 108 ? -25.305 -5.706 31.476 1.00 80.00 108 GLY A CA 1
ATOM 834 C C . GLY A 1 108 ? -25.301 -4.647 30.366 1.00 80.00 108 GLY A C 1
ATOM 835 O O . GLY A 1 108 ? -24.628 -4.820 29.349 1.00 80.00 108 GLY A O 1
ATOM 836 N N . GLU A 1 109 ? -25.995 -3.522 30.554 1.00 80.88 109 GLU A N 1
ATOM 837 C CA . GLU A 1 109 ? -25.970 -2.410 29.593 1.00 80.88 109 GLU A CA 1
ATOM 838 C C . GLU A 1 109 ? -24.602 -1.715 29.531 1.00 80.88 109 GLU A C 1
ATOM 840 O O . GLU A 1 109 ? -24.134 -1.359 28.444 1.00 80.88 109 GLU A O 1
ATOM 845 N N . ILE A 1 110 ? -23.930 -1.544 30.674 1.00 78.19 110 ILE A N 1
ATOM 846 C CA . ILE A 1 110 ? -22.576 -0.974 30.729 1.00 78.19 110 ILE A CA 1
ATOM 847 C 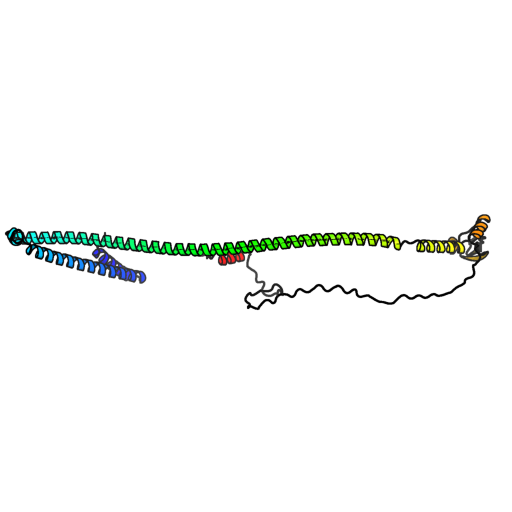C . ILE A 1 110 ? -21.586 -1.871 29.976 1.00 78.19 110 ILE A C 1
ATOM 849 O O . ILE A 1 110 ? -20.790 -1.361 29.182 1.00 78.19 110 ILE A O 1
ATOM 853 N N . GLU A 1 111 ? -21.656 -3.190 30.166 1.00 81.56 111 GLU A N 1
ATOM 854 C CA . GLU A 1 111 ? -20.828 -4.150 29.428 1.00 81.56 111 GLU A CA 1
ATOM 855 C C . GLU A 1 111 ? -21.086 -4.087 27.920 1.00 81.56 111 GLU A C 1
ATOM 857 O O . GLU A 1 111 ? -20.136 -4.010 27.136 1.00 81.56 111 GLU A O 1
ATOM 862 N N . GLN A 1 112 ? -22.353 -4.047 27.496 1.00 84.44 112 GLN A N 1
ATOM 863 C CA . GLN A 1 112 ? -22.698 -3.896 26.079 1.00 84.44 112 GLN A CA 1
ATOM 864 C C . GLN A 1 112 ? -22.157 -2.588 25.498 1.00 84.44 112 GLN A C 1
ATOM 866 O O . GLN A 1 112 ? -21.620 -2.574 24.388 1.00 84.44 112 GLN A O 1
ATOM 871 N N . ARG A 1 113 ? -22.251 -1.486 26.247 1.00 83.88 113 ARG A N 1
ATOM 872 C CA . AR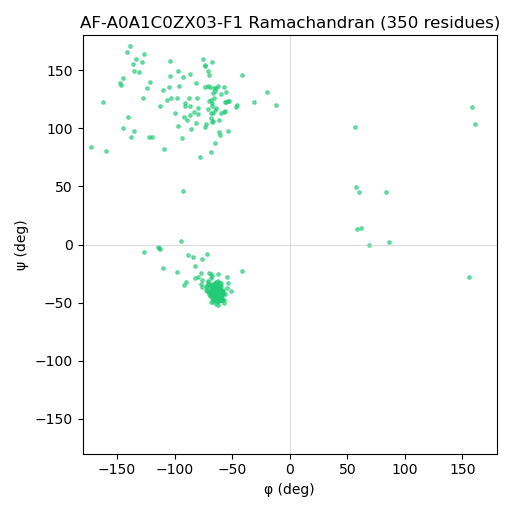G A 1 113 ? -21.722 -0.189 25.819 1.00 83.88 113 ARG A CA 1
ATOM 873 C C . ARG A 1 113 ? -20.200 -0.217 25.676 1.00 83.88 113 ARG A C 1
ATOM 875 O O . ARG A 1 113 ? -19.686 0.315 24.693 1.00 83.88 113 ARG A O 1
ATOM 882 N N . LEU A 1 114 ? -19.492 -0.852 26.610 1.00 85.56 114 LEU A N 1
ATOM 883 C CA . LEU A 1 114 ? -18.039 -1.040 26.535 1.00 85.56 114 LEU A CA 1
ATOM 884 C C . LEU A 1 114 ? -17.642 -1.894 25.325 1.00 85.56 114 LEU A C 1
ATOM 886 O O . LEU A 1 114 ? -16.699 -1.542 24.614 1.00 85.56 114 LEU A O 1
ATOM 890 N N . GLN A 1 115 ? -18.382 -2.969 25.043 1.00 85.75 115 GLN A N 1
ATOM 891 C CA . GLN A 1 115 ? -18.157 -3.791 23.851 1.00 85.75 115 GLN A CA 1
ATOM 892 C C . GLN A 1 115 ? -18.383 -2.998 22.562 1.00 85.75 115 GLN A C 1
ATOM 894 O O . GLN A 1 115 ? -17.527 -3.024 21.677 1.00 85.75 115 GLN A O 1
ATOM 899 N N . LEU A 1 116 ? -19.486 -2.247 22.462 1.00 90.69 116 LEU A N 1
ATOM 900 C CA . LEU A 1 116 ? -19.750 -1.391 21.302 1.00 90.69 116 LEU A CA 1
ATOM 901 C C . LEU A 1 116 ? -18.647 -0.350 21.104 1.00 90.69 116 LEU A C 1
ATOM 903 O O . LEU A 1 116 ? -18.225 -0.120 19.973 1.00 90.69 116 LEU A O 1
ATOM 907 N N . GLN A 1 117 ? -18.176 0.266 22.188 1.00 88.81 117 GLN A N 1
ATOM 908 C CA . GLN A 1 117 ? -17.107 1.256 22.125 1.00 88.81 117 GLN A CA 1
ATOM 909 C C . GLN A 1 117 ? -15.791 0.628 21.650 1.00 88.81 117 GLN A C 1
ATOM 911 O O . GLN A 1 117 ? -15.161 1.156 20.739 1.00 88.81 117 GLN A O 1
ATOM 916 N N . SER A 1 118 ? -15.434 -0.549 22.168 1.00 89.69 118 SER A N 1
ATOM 917 C CA . SER A 1 118 ? -14.263 -1.296 21.697 1.00 89.69 118 SER A CA 1
ATOM 918 C C . SER A 1 118 ? -14.367 -1.671 20.213 1.00 89.69 118 SER A C 1
ATOM 920 O O . SER A 1 118 ? -13.399 -1.511 19.466 1.00 89.69 118 SER A O 1
ATOM 922 N N . MET A 1 119 ? -15.540 -2.122 19.755 1.00 90.12 119 MET A N 1
ATOM 923 C CA . MET A 1 119 ? -15.774 -2.417 18.338 1.00 90.12 119 MET A CA 1
ATOM 924 C C . MET A 1 119 ? -15.663 -1.162 17.470 1.00 90.12 119 MET A C 1
ATOM 926 O O . MET A 1 119 ? -15.078 -1.217 16.388 1.00 90.12 119 MET A O 1
ATOM 930 N N . PHE A 1 120 ? -16.201 -0.034 17.935 1.00 93.88 120 PHE A N 1
ATOM 931 C CA . PHE A 1 120 ? -16.106 1.244 17.239 1.00 93.88 120 PHE A CA 1
ATOM 932 C C . PHE A 1 120 ? -14.650 1.700 17.098 1.00 93.88 120 PHE A C 1
ATOM 934 O O . PHE A 1 120 ? -14.224 2.034 15.991 1.00 93.88 120 PHE A O 1
ATOM 941 N N . ASP A 1 121 ? -13.869 1.641 18.177 1.00 91.12 121 ASP A N 1
ATOM 942 C CA . ASP A 1 121 ? -12.452 2.012 18.164 1.00 91.12 121 ASP A CA 1
ATOM 943 C C . ASP A 1 121 ? -11.647 1.111 17.213 1.00 91.12 121 ASP A C 1
ATOM 945 O O . ASP A 1 121 ? -10.827 1.600 16.432 1.00 91.12 121 ASP A O 1
ATOM 949 N N . ALA A 1 122 ? -11.934 -0.196 17.197 1.00 91.06 122 ALA A N 1
ATOM 950 C CA . ALA A 1 122 ? -11.302 -1.141 16.277 1.00 91.06 122 ALA A CA 1
ATOM 951 C C . ALA A 1 122 ? -11.636 -0.846 14.803 1.00 91.06 122 ALA A C 1
ATOM 953 O O . ALA A 1 122 ? -10.752 -0.885 13.942 1.00 91.06 122 ALA A O 1
ATOM 954 N N . VAL A 1 123 ? -12.898 -0.526 14.495 1.00 94.38 123 VAL A N 1
ATOM 955 C CA . VAL A 1 123 ? -13.319 -0.142 13.136 1.00 94.38 123 VAL A CA 1
ATOM 956 C C . VAL A 1 123 ? -12.681 1.184 12.724 1.00 94.38 123 VAL A C 1
ATOM 958 O O . VAL A 1 123 ? -12.172 1.288 11.610 1.00 94.38 123 VAL A O 1
ATOM 961 N N . SER A 1 124 ? -12.645 2.169 13.620 1.00 95.00 124 SER A N 1
ATOM 962 C CA . SER A 1 124 ? -12.010 3.468 13.381 1.00 95.00 124 SER A CA 1
ATOM 963 C C . SER A 1 124 ? -10.516 3.322 13.072 1.00 95.00 124 SER A C 1
ATOM 965 O O . SER A 1 124 ? -10.029 3.859 12.075 1.00 95.00 124 SER A O 1
ATOM 967 N N . ALA A 1 125 ? -9.796 2.505 13.850 1.00 94.50 125 ALA A N 1
ATOM 968 C CA . ALA A 1 125 ? -8.390 2.199 13.594 1.00 94.50 125 ALA A CA 1
ATOM 969 C C . ALA A 1 125 ? -8.183 1.508 12.235 1.00 94.50 125 ALA A C 1
ATOM 971 O O . ALA A 1 125 ? -7.232 1.820 11.516 1.00 94.50 125 ALA A O 1
ATOM 972 N N . LYS A 1 126 ? -9.091 0.600 11.851 1.00 95.25 126 LYS A N 1
ATOM 973 C CA . LYS A 1 126 ? -9.041 -0.071 10.547 1.00 95.25 126 LYS A CA 1
ATOM 974 C C . LYS A 1 126 ? -9.250 0.903 9.386 1.00 95.25 126 LYS A C 1
ATOM 976 O O . LYS A 1 126 ? -8.530 0.802 8.399 1.00 95.25 126 LYS A O 1
ATOM 981 N N . ILE A 1 127 ? -10.187 1.844 9.512 1.00 94.56 127 ILE A N 1
ATOM 982 C CA . ILE A 1 127 ? -10.419 2.888 8.501 1.00 94.56 127 ILE A CA 1
ATOM 983 C C . ILE A 1 127 ? -9.164 3.751 8.341 1.00 94.56 127 ILE A C 1
ATOM 985 O O . ILE A 1 127 ? -8.674 3.903 7.231 1.00 94.56 127 ILE A O 1
ATOM 989 N N . GLN A 1 128 ? -8.571 4.219 9.444 1.00 94.94 128 GLN A N 1
ATOM 990 C CA . GLN A 1 128 ? -7.338 5.015 9.387 1.00 94.94 128 GLN A CA 1
ATOM 991 C C . GLN A 1 128 ? -6.163 4.261 8.747 1.00 94.94 128 GLN A C 1
ATOM 993 O O . GLN A 1 128 ? -5.335 4.866 8.067 1.00 94.94 128 GLN A O 1
ATOM 998 N N . ALA A 1 129 ? -6.062 2.949 8.976 1.00 95.19 129 ALA A N 1
ATOM 999 C CA . ALA A 1 129 ? -5.051 2.119 8.329 1.00 95.19 129 ALA A CA 1
ATOM 1000 C C . ALA A 1 129 ? -5.300 1.993 6.816 1.00 95.19 129 ALA A C 1
ATOM 1002 O O . ALA A 1 129 ? -4.358 2.125 6.039 1.00 95.19 129 ALA A O 1
ATOM 1003 N N . GLN A 1 130 ? -6.556 1.795 6.404 1.00 95.25 130 GLN A N 1
ATOM 1004 C CA . GLN A 1 130 ? -6.928 1.732 4.988 1.00 95.25 130 GLN A CA 1
ATOM 1005 C C . GLN A 1 130 ? -6.716 3.066 4.269 1.00 95.25 130 GLN A C 1
ATOM 1007 O O . GLN A 1 130 ? -6.216 3.062 3.150 1.00 95.25 130 GLN A O 1
ATOM 1012 N N . ASP A 1 131 ? -7.030 4.197 4.901 1.00 96.19 131 ASP A N 1
ATOM 1013 C CA . ASP A 1 131 ? -6.794 5.519 4.310 1.00 96.19 131 ASP A CA 1
ATOM 1014 C C . ASP A 1 131 ? -5.298 5.744 4.037 1.00 96.19 131 ASP A C 1
ATOM 1016 O O . ASP A 1 131 ? -4.925 6.181 2.949 1.00 96.19 131 ASP A O 1
ATOM 1020 N N . LYS A 1 132 ? -4.422 5.347 4.971 1.00 96.06 132 LYS A N 1
ATOM 1021 C CA . LYS A 1 132 ? -2.965 5.389 4.753 1.00 96.06 132 LYS A CA 1
ATOM 1022 C C . LYS A 1 132 ? -2.517 4.489 3.604 1.00 96.06 132 LYS A C 1
ATOM 1024 O O . LYS A 1 132 ? -1.696 4.904 2.794 1.00 96.06 132 LYS A O 1
ATOM 1029 N N . GLU A 1 133 ? -3.054 3.273 3.522 1.00 95.94 133 GLU A N 1
ATOM 1030 C CA . GLU A 1 133 ? -2.737 2.338 2.437 1.00 95.94 133 GLU A CA 1
ATOM 1031 C C . GLU A 1 133 ? -3.176 2.887 1.069 1.00 95.94 133 GLU A C 1
ATOM 1033 O O . GLU A 1 133 ? -2.452 2.754 0.078 1.00 95.94 133 GLU A O 1
ATOM 1038 N N . ILE A 1 134 ? -4.333 3.553 1.011 1.00 96.00 134 ILE A N 1
ATOM 1039 C CA . ILE A 1 134 ? -4.829 4.230 -0.192 1.00 96.00 134 ILE A CA 1
ATOM 1040 C C . ILE A 1 134 ? -3.897 5.378 -0.587 1.00 96.00 134 ILE A C 1
ATOM 1042 O O . ILE A 1 134 ? -3.534 5.486 -1.762 1.00 96.00 134 ILE A O 1
ATOM 1046 N N . ASP A 1 135 ? -3.486 6.214 0.365 1.00 96.69 135 ASP A N 1
ATOM 1047 C CA . ASP A 1 135 ? -2.569 7.328 0.110 1.00 96.69 135 ASP A CA 1
ATOM 1048 C C . ASP A 1 135 ? -1.206 6.839 -0.403 1.00 96.69 135 ASP A C 1
ATOM 1050 O O . ASP A 1 135 ? -0.699 7.349 -1.409 1.00 96.69 135 ASP A O 1
ATOM 1054 N N . ASP A 1 136 ? -0.646 5.797 0.217 1.00 96.50 136 ASP A N 1
ATOM 1055 C CA . ASP A 1 136 ? 0.610 5.182 -0.221 1.00 96.50 136 ASP A CA 1
ATOM 1056 C C . ASP A 1 136 ? 0.484 4.553 -1.614 1.00 96.50 136 ASP A C 1
ATOM 1058 O O . ASP A 1 136 ? 1.346 4.757 -2.474 1.00 96.50 136 ASP A O 1
ATOM 1062 N N . THR A 1 137 ? -0.620 3.854 -1.882 1.00 95.94 137 THR A N 1
ATOM 1063 C CA . THR A 1 137 ? -0.895 3.268 -3.202 1.00 95.94 137 THR A CA 1
ATOM 1064 C C . THR A 1 137 ? -1.014 4.350 -4.274 1.00 95.94 137 THR A C 1
ATOM 1066 O O . THR A 1 137 ? -0.458 4.210 -5.364 1.00 95.94 137 THR A O 1
ATOM 1069 N N . ASN A 1 138 ? -1.697 5.457 -3.975 1.00 96.12 138 ASN A N 1
ATOM 1070 C CA . ASN A 1 138 ? -1.823 6.585 -4.895 1.00 96.12 138 ASN A CA 1
ATOM 1071 C C . ASN A 1 138 ? -0.473 7.256 -5.169 1.00 96.12 138 ASN A C 1
ATOM 1073 O O . ASN A 1 138 ? -0.203 7.652 -6.308 1.00 96.12 138 ASN A O 1
ATOM 1077 N N . ARG A 1 139 ? 0.387 7.364 -4.151 1.00 96.75 139 ARG A N 1
ATOM 1078 C CA . ARG A 1 139 ? 1.751 7.877 -4.307 1.00 96.75 139 ARG A CA 1
ATOM 1079 C C . ARG A 1 139 ? 2.570 6.990 -5.244 1.00 96.75 139 ARG A C 1
ATOM 1081 O O . ARG A 1 139 ? 3.081 7.499 -6.240 1.00 96.75 139 ARG A O 1
ATOM 1088 N N . LEU A 1 140 ? 2.612 5.681 -4.989 1.00 96.31 140 LEU A N 1
ATOM 1089 C CA . LEU A 1 140 ? 3.318 4.711 -5.837 1.00 96.31 140 LEU A CA 1
ATOM 1090 C C . LEU A 1 140 ? 2.779 4.706 -7.273 1.00 96.31 140 LEU A C 1
ATOM 1092 O O . LEU A 1 140 ? 3.545 4.698 -8.233 1.00 96.31 140 LEU A O 1
ATOM 1096 N N . LEU A 1 141 ? 1.456 4.785 -7.441 1.00 96.56 141 LEU A N 1
ATOM 1097 C CA . LEU A 1 141 ? 0.831 4.853 -8.761 1.00 96.56 141 LEU A CA 1
ATOM 1098 C C . LEU A 1 141 ? 1.268 6.100 -9.545 1.00 96.56 141 LEU A C 1
ATOM 1100 O O . LEU A 1 141 ? 1.433 6.037 -10.764 1.00 96.56 141 LEU A O 1
ATOM 1104 N N . ASN A 1 142 ? 1.430 7.240 -8.873 1.00 96.50 142 ASN A N 1
ATOM 1105 C CA . ASN A 1 142 ? 1.903 8.464 -9.514 1.00 96.50 142 ASN A CA 1
ATOM 1106 C C . ASN A 1 142 ? 3.394 8.392 -9.867 1.00 96.50 142 ASN A C 1
ATOM 1108 O O . ASN A 1 142 ? 3.768 8.828 -10.957 1.00 96.50 142 ASN A O 1
ATOM 1112 N N . GLU A 1 143 ? 4.220 7.814 -8.992 1.00 96.44 143 GLU A N 1
ATOM 1113 C CA . GLU A 1 143 ? 5.641 7.556 -9.262 1.00 96.44 143 GLU A CA 1
ATOM 1114 C C . GLU A 1 143 ? 5.806 6.655 -10.502 1.00 96.44 143 GLU A C 1
ATOM 1116 O O . GLU A 1 143 ? 6.524 7.014 -11.438 1.00 96.44 143 GLU A O 1
ATOM 1121 N N . GLU A 1 144 ? 5.044 5.562 -10.589 1.00 96.12 144 GLU A N 1
ATOM 1122 C CA . GLU A 1 144 ? 5.043 4.656 -11.747 1.00 96.12 144 GLU A CA 1
ATOM 1123 C C . GLU A 1 144 ? 4.549 5.323 -13.036 1.00 96.12 144 GLU A C 1
ATOM 1125 O O . GLU A 1 144 ? 5.129 5.143 -14.109 1.00 96.12 144 GLU A O 1
ATOM 1130 N N . LYS A 1 145 ? 3.497 6.149 -12.963 1.00 96.81 145 LYS A N 1
ATOM 1131 C CA . LYS A 1 145 ? 3.032 6.921 -14.130 1.00 96.81 145 LYS A CA 1
ATOM 1132 C C . LYS A 1 145 ? 4.119 7.851 -14.659 1.00 96.81 145 LYS A C 1
ATOM 1134 O O . LYS A 1 145 ? 4.273 7.965 -15.876 1.00 96.81 145 LYS A O 1
ATOM 1139 N N . PHE A 1 146 ? 4.862 8.504 -13.766 1.00 96.25 146 PHE A N 1
ATOM 1140 C CA . PHE A 1 146 ? 5.969 9.372 -14.153 1.00 96.25 146 PHE A CA 1
ATOM 1141 C C . PHE A 1 146 ? 7.117 8.570 -14.778 1.00 96.25 146 PHE A C 1
ATOM 1143 O O . PHE A 1 146 ? 7.568 8.912 -15.873 1.00 96.25 146 PHE A O 1
ATOM 1150 N N . ALA A 1 147 ? 7.528 7.468 -14.144 1.00 96.44 147 ALA A N 1
ATOM 1151 C CA . ALA A 1 147 ? 8.570 6.583 -14.665 1.00 96.44 147 ALA A CA 1
ATOM 1152 C C . ALA A 1 147 ? 8.209 6.034 -16.054 1.00 96.44 147 ALA A C 1
ATOM 1154 O O . ALA A 1 147 ? 9.032 6.046 -16.973 1.00 96.44 147 ALA A O 1
ATOM 1155 N N . ARG A 1 148 ? 6.948 5.632 -16.250 1.00 96.50 148 ARG A N 1
ATOM 1156 C CA . ARG A 1 148 ? 6.445 5.178 -17.548 1.00 96.50 148 ARG A CA 1
ATOM 1157 C C . ARG A 1 148 ? 6.480 6.280 -18.604 1.00 96.50 148 ARG A C 1
ATOM 1159 O O . ARG A 1 148 ? 6.940 6.021 -19.713 1.00 96.50 148 ARG A O 1
ATOM 1166 N N . ALA A 1 149 ? 6.020 7.488 -18.282 1.00 96.50 149 ALA A N 1
ATOM 1167 C CA . ALA A 1 149 ? 6.067 8.613 -19.217 1.00 96.50 149 ALA A CA 1
ATOM 1168 C C . ALA A 1 149 ? 7.513 8.934 -19.632 1.00 96.50 149 ALA A C 1
ATOM 1170 O O . ALA A 1 149 ? 7.794 9.165 -20.809 1.00 96.50 149 ALA A O 1
ATOM 1171 N N . GLN A 1 150 ? 8.447 8.873 -18.681 1.00 96.12 150 GLN A N 1
ATOM 1172 C CA . GLN A 1 150 ? 9.869 9.062 -18.946 1.00 96.12 150 GLN A CA 1
ATOM 1173 C C . GLN A 1 150 ? 10.436 7.949 -19.846 1.00 96.12 150 GLN A C 1
ATOM 1175 O O . GLN A 1 150 ? 11.154 8.231 -20.806 1.00 96.12 150 GLN A O 1
ATOM 1180 N N . ALA A 1 151 ? 10.083 6.687 -19.589 1.00 95.50 151 ALA A N 1
ATOM 1181 C CA . ALA A 1 151 ? 10.493 5.552 -20.416 1.00 95.50 151 ALA A CA 1
ATOM 1182 C C . ALA A 1 151 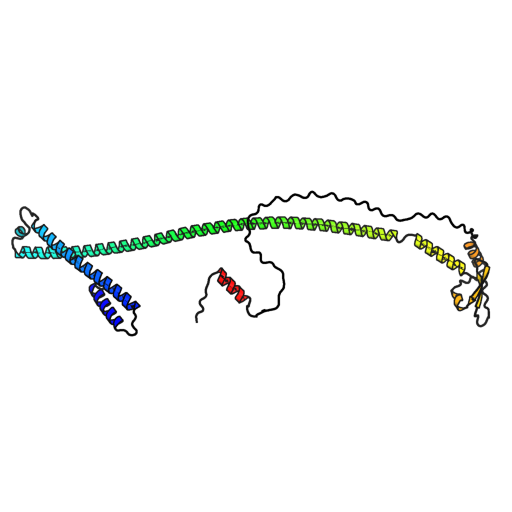? 9.936 5.638 -21.848 1.00 95.50 151 ALA A C 1
ATOM 1184 O O . ALA A 1 151 ? 10.657 5.363 -22.810 1.00 95.50 151 ALA A O 1
ATOM 1185 N N . GLU A 1 152 ? 8.679 6.062 -22.007 1.00 96.44 152 GLU A N 1
ATOM 1186 C CA . GLU A 1 152 ? 8.068 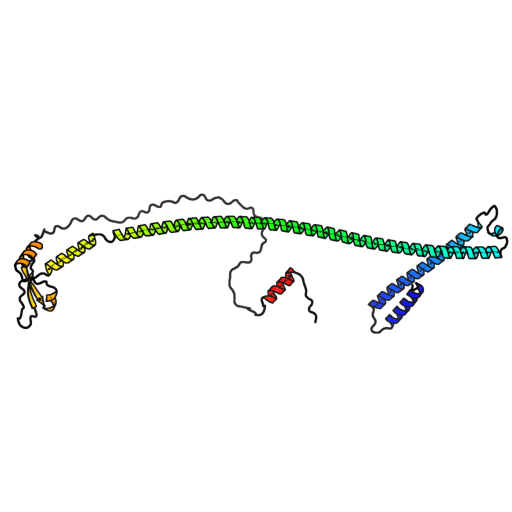6.315 -23.318 1.00 96.44 152 GLU A CA 1
ATOM 1187 C C . GLU A 1 152 ? 8.819 7.427 -24.069 1.00 96.44 152 GLU A C 1
ATOM 1189 O O . GLU A 1 152 ? 9.146 7.255 -25.244 1.00 96.44 152 GLU A O 1
ATOM 1194 N N . GLN A 1 153 ? 9.208 8.505 -23.381 1.00 96.62 153 GLN A N 1
ATOM 1195 C CA . GLN A 1 153 ? 10.025 9.568 -23.970 1.00 96.62 153 GLN A CA 1
ATOM 1196 C C . GLN A 1 153 ? 11.413 9.070 -24.411 1.00 96.62 153 GLN A C 1
ATOM 1198 O O . GLN A 1 153 ? 11.862 9.402 -25.512 1.00 96.62 153 GLN A O 1
ATOM 1203 N N . TYR A 1 154 ? 12.099 8.261 -23.594 1.00 95.75 154 TYR A N 1
ATOM 1204 C CA . TYR A 1 154 ? 13.388 7.670 -23.974 1.00 95.75 154 TYR A CA 1
ATOM 1205 C C . TYR A 1 154 ? 13.261 6.753 -25.187 1.00 95.75 154 TYR A C 1
ATOM 1207 O O . TYR A 1 154 ? 14.085 6.829 -26.100 1.00 95.75 154 TYR A O 1
ATOM 1215 N N . ARG A 1 155 ? 12.212 5.925 -25.229 1.00 96.38 155 ARG A N 1
ATOM 1216 C CA . ARG A 1 155 ? 11.925 5.056 -26.373 1.00 96.38 155 ARG A CA 1
ATOM 1217 C C . ARG A 1 155 ? 11.715 5.873 -27.645 1.00 96.38 155 ARG A C 1
ATOM 1219 O O . ARG A 1 155 ? 12.289 5.537 -28.677 1.00 96.38 155 ARG A O 1
ATOM 1226 N N . ASP A 1 156 ? 10.920 6.935 -27.579 1.00 96.81 156 ASP A N 1
ATOM 1227 C CA . ASP A 1 156 ? 10.612 7.760 -28.748 1.00 96.81 156 ASP A CA 1
ATOM 1228 C C . ASP A 1 156 ? 11.850 8.524 -29.247 1.00 96.81 156 ASP A C 1
ATOM 1230 O O . ASP A 1 156 ? 12.071 8.633 -30.455 1.00 96.81 156 ASP A O 1
ATOM 1234 N N . ASN A 1 157 ? 12.709 8.991 -28.336 1.00 96.12 157 ASN A N 1
ATOM 1235 C CA . ASN A 1 157 ? 13.996 9.591 -28.693 1.00 96.12 157 ASN A CA 1
ATOM 1236 C C . ASN A 1 157 ? 14.950 8.569 -29.331 1.00 96.12 157 ASN A C 1
ATOM 1238 O O . ASN A 1 157 ? 15.548 8.860 -30.367 1.00 96.12 157 ASN A O 1
ATOM 1242 N N . ALA A 1 158 ? 15.055 7.363 -28.767 1.00 95.00 158 ALA A N 1
ATOM 1243 C CA . ALA A 1 158 ? 15.869 6.289 -29.336 1.00 95.00 158 ALA A CA 1
ATOM 1244 C C . ALA A 1 158 ? 15.364 5.867 -30.727 1.00 95.00 158 ALA A C 1
ATOM 1246 O O . ALA A 1 158 ? 16.163 5.638 -31.633 1.00 95.00 158 ALA A O 1
ATOM 1247 N N . ALA A 1 159 ? 14.043 5.822 -30.929 1.00 97.50 159 ALA A N 1
ATOM 1248 C CA . ALA A 1 159 ? 13.444 5.535 -32.229 1.00 97.50 159 ALA A CA 1
ATOM 1249 C C . ALA A 1 159 ? 13.805 6.602 -33.279 1.00 97.50 159 ALA A C 1
ATOM 1251 O O . ALA A 1 159 ? 14.131 6.248 -34.412 1.00 97.50 159 ALA A O 1
ATOM 1252 N N . LYS A 1 160 ? 13.809 7.890 -32.903 1.00 96.75 160 LYS A N 1
ATOM 1253 C CA . LYS A 1 160 ? 14.260 8.980 -33.788 1.00 96.75 160 LYS A CA 1
ATOM 1254 C C . LYS A 1 160 ? 15.738 8.853 -34.151 1.00 96.75 160 LYS A C 1
ATOM 1256 O O . LYS A 1 160 ? 16.065 8.902 -35.331 1.00 96.75 160 LYS A O 1
ATOM 1261 N N . GLN A 1 161 ? 16.609 8.621 -33.168 1.00 95.69 161 GLN A N 1
ATOM 1262 C CA . GLN A 1 161 ? 18.046 8.437 -33.411 1.00 95.69 161 GLN A CA 1
ATOM 1263 C C . GLN A 1 161 ? 18.324 7.235 -34.322 1.00 95.69 161 GLN A C 1
ATOM 1265 O O . GLN A 1 161 ? 19.177 7.302 -35.203 1.00 95.69 161 GLN A O 1
ATOM 1270 N N . LEU A 1 162 ? 17.582 6.140 -34.145 1.00 96.00 162 LEU A N 1
ATOM 1271 C CA . LEU A 1 162 ? 17.697 4.957 -34.993 1.00 96.00 162 LEU A CA 1
ATOM 1272 C C . LEU A 1 162 ? 17.265 5.243 -36.437 1.00 96.00 162 LEU A C 1
ATOM 1274 O O . LEU A 1 162 ? 17.900 4.756 -37.371 1.00 96.00 162 LEU A O 1
ATOM 1278 N N . GLU A 1 163 ? 16.209 6.029 -36.631 1.00 97.19 163 GLU A N 1
ATOM 1279 C CA . GLU A 1 163 ? 15.761 6.450 -37.960 1.00 97.19 163 GLU A CA 1
ATOM 1280 C C . GLU A 1 163 ? 16.773 7.385 -38.642 1.00 97.19 163 GLU A C 1
ATOM 1282 O O . GLU A 1 163 ? 17.074 7.219 -39.824 1.00 97.19 163 GLU A O 1
ATOM 1287 N N . GLU A 1 164 ? 17.351 8.332 -37.902 1.00 96.31 164 GLU A N 1
ATOM 1288 C CA . GLU A 1 164 ? 18.422 9.206 -38.399 1.00 96.31 164 GLU A CA 1
ATOM 1289 C C . GLU A 1 164 ? 19.671 8.403 -38.787 1.00 96.31 164 GLU A C 1
ATOM 1291 O O . GLU A 1 164 ? 20.202 8.579 -39.885 1.00 96.31 164 GLU A O 1
ATOM 1296 N N . ALA A 1 165 ? 20.091 7.455 -37.943 1.00 96.00 165 ALA A N 1
ATOM 1297 C CA . ALA A 1 165 ? 21.219 6.575 -38.234 1.00 96.00 165 ALA A CA 1
ATOM 1298 C C . ALA A 1 165 ? 20.970 5.705 -39.477 1.00 96.00 165 ALA A C 1
ATOM 1300 O O . ALA A 1 165 ? 21.871 5.530 -40.296 1.00 96.00 165 ALA A O 1
ATOM 1301 N N . LYS A 1 166 ? 19.746 5.191 -39.665 1.00 97.00 166 LYS A N 1
ATOM 1302 C CA . LYS A 1 166 ? 19.375 4.444 -40.879 1.00 97.00 166 LYS A CA 1
ATOM 1303 C C . LYS A 1 166 ? 19.492 5.298 -42.136 1.00 97.00 166 LYS A C 1
ATOM 1305 O O . LYS A 1 166 ? 20.088 4.845 -43.110 1.00 97.00 166 LYS A O 1
ATOM 1310 N N . LYS A 1 167 ? 18.979 6.530 -42.104 1.00 97.00 167 LYS A N 1
ATOM 1311 C CA . LYS A 1 167 ? 19.094 7.466 -43.234 1.00 97.00 167 LYS A CA 1
ATOM 1312 C C . LYS A 1 167 ? 20.548 7.775 -43.572 1.00 97.00 167 LYS A C 1
ATOM 1314 O O . LYS A 1 167 ? 20.903 7.838 -44.746 1.00 97.00 167 LYS A O 1
ATOM 1319 N N . GLU A 1 168 ? 21.397 7.930 -42.562 1.00 95.81 168 GLU A N 1
ATOM 1320 C CA . GLU A 1 168 ? 22.823 8.166 -42.777 1.00 95.81 168 GLU A CA 1
ATOM 1321 C C . GLU A 1 168 ? 23.526 6.944 -43.385 1.00 95.81 168 GLU A C 1
ATOM 1323 O O . GLU A 1 168 ? 24.324 7.086 -44.312 1.00 95.81 168 GLU A O 1
ATOM 1328 N N . VAL A 1 169 ? 23.181 5.731 -42.943 1.00 95.56 169 VAL A N 1
ATOM 1329 C CA . VAL A 1 169 ? 23.675 4.489 -43.558 1.00 95.56 169 VAL A CA 1
ATOM 1330 C C . VAL A 1 169 ? 23.238 4.380 -45.020 1.00 95.56 169 VAL A C 1
ATOM 1332 O O . VAL A 1 169 ? 24.049 4.026 -45.875 1.00 95.56 169 VAL A O 1
ATOM 1335 N N . GLU A 1 170 ? 21.983 4.702 -45.338 1.00 96.25 170 GLU A N 1
ATOM 1336 C CA . GLU A 1 170 ? 21.495 4.732 -46.723 1.00 96.25 170 GLU A CA 1
ATOM 1337 C C . GLU A 1 170 ? 22.265 5.751 -47.575 1.00 96.25 170 GLU A C 1
ATOM 1339 O O . GLU A 1 170 ? 22.711 5.422 -48.677 1.00 96.25 170 GLU A O 1
ATOM 1344 N N . ARG A 1 171 ? 22.494 6.958 -47.043 1.00 96.62 171 ARG A N 1
ATOM 1345 C CA . ARG A 1 171 ? 23.287 8.007 -47.697 1.00 96.62 171 ARG A CA 1
ATOM 1346 C C . ARG A 1 171 ? 24.722 7.548 -47.971 1.00 96.62 171 ARG A C 1
ATOM 1348 O O . ARG A 1 171 ? 25.217 7.728 -49.084 1.00 96.62 171 ARG A O 1
ATOM 1355 N N . LEU A 1 172 ? 25.384 6.951 -46.981 1.00 96.19 172 LEU A N 1
ATOM 1356 C CA . LEU A 1 172 ? 26.751 6.438 -47.111 1.00 96.19 172 LEU A CA 1
ATOM 1357 C C . LEU A 1 172 ? 26.835 5.284 -48.114 1.00 96.19 172 LEU A C 1
ATOM 1359 O O . LEU A 1 172 ? 27.754 5.259 -48.929 1.00 96.19 172 LEU A O 1
ATOM 1363 N N . ASN A 1 173 ? 25.870 4.362 -48.111 1.00 95.25 173 ASN A N 1
ATOM 1364 C CA . ASN A 1 173 ? 25.818 3.281 -49.097 1.00 95.25 173 ASN A CA 1
ATOM 1365 C C . ASN A 1 173 ? 25.670 3.821 -50.525 1.00 95.25 173 ASN A C 1
ATOM 1367 O O . ASN A 1 173 ? 26.376 3.358 -51.418 1.00 95.25 173 ASN A O 1
ATOM 1371 N N . ALA A 1 174 ? 24.828 4.840 -50.734 1.00 95.25 174 ALA A N 1
ATOM 1372 C CA . ALA A 1 174 ? 24.707 5.494 -52.035 1.00 95.25 174 ALA A CA 1
ATOM 1373 C C . ALA A 1 174 ? 26.042 6.119 -52.488 1.00 95.25 174 ALA A C 1
ATOM 1375 O O . ALA A 1 174 ? 26.459 5.915 -53.627 1.00 95.25 174 ALA A O 1
ATOM 1376 N N . GLN A 1 175 ? 26.758 6.801 -51.584 1.00 95.56 175 GLN A N 1
ATOM 1377 C CA . GLN A 1 175 ? 28.088 7.351 -51.884 1.00 95.56 175 GLN A CA 1
ATOM 1378 C C . GLN A 1 175 ? 29.113 6.264 -52.223 1.00 95.56 175 GLN A C 1
ATOM 1380 O O . GLN A 1 175 ? 29.880 6.418 -53.171 1.00 95.56 175 GLN A O 1
ATOM 1385 N N . VAL A 1 176 ? 29.124 5.155 -51.479 1.00 95.44 176 VAL A N 1
ATOM 1386 C CA . VAL A 1 176 ? 30.016 4.017 -51.754 1.00 95.44 176 VAL A CA 1
ATOM 1387 C C . VAL A 1 176 ? 29.722 3.411 -53.124 1.00 95.44 176 VAL A C 1
ATOM 1389 O O . VAL A 1 176 ? 30.657 3.089 -53.860 1.00 95.44 176 VAL A O 1
ATOM 1392 N N . ASP A 1 177 ? 28.451 3.261 -53.487 1.00 94.56 177 ASP A N 1
ATOM 1393 C CA . ASP A 1 177 ? 28.066 2.732 -54.794 1.00 94.56 177 ASP A CA 1
ATOM 1394 C C . ASP A 1 177 ? 28.465 3.667 -55.939 1.00 94.56 177 ASP A C 1
ATOM 1396 O O . ASP A 1 177 ? 28.929 3.191 -56.978 1.00 94.56 177 ASP A O 1
ATOM 1400 N N . ASP A 1 178 ? 28.352 4.982 -55.758 1.00 92.62 178 ASP A N 1
ATOM 1401 C CA . ASP A 1 178 ? 28.799 5.953 -56.758 1.00 92.62 178 ASP A CA 1
ATOM 1402 C C . ASP A 1 178 ? 30.327 5.960 -56.910 1.00 92.62 178 ASP A C 1
ATOM 1404 O O . ASP A 1 178 ? 30.821 5.858 -58.036 1.00 92.62 178 ASP A O 1
ATOM 1408 N N . LEU A 1 179 ? 31.083 5.926 -55.806 1.00 92.31 179 LEU A N 1
ATOM 1409 C CA . LEU A 1 179 ? 32.545 5.783 -55.843 1.00 92.31 179 LEU A CA 1
ATOM 1410 C C . LEU A 1 179 ? 32.978 4.480 -56.529 1.00 92.31 179 LEU A C 1
ATOM 1412 O O . LEU A 1 179 ? 33.919 4.466 -57.322 1.00 92.31 179 LEU A O 1
ATOM 1416 N N . ARG A 1 180 ? 32.280 3.367 -56.275 1.00 90.81 180 ARG A N 1
ATOM 1417 C CA . ARG A 1 180 ? 32.553 2.088 -56.953 1.00 90.81 180 ARG A CA 1
ATOM 1418 C C . ARG A 1 180 ? 32.328 2.179 -58.459 1.00 90.81 180 ARG A C 1
ATOM 1420 O O . ARG A 1 180 ? 33.114 1.606 -59.217 1.00 90.81 180 ARG A O 1
ATOM 1427 N N . LYS A 1 181 ? 31.281 2.882 -58.904 1.00 91.81 181 LYS A N 1
ATOM 1428 C CA . LYS A 1 181 ? 31.045 3.129 -60.337 1.00 91.81 181 LYS A CA 1
ATOM 1429 C C . LYS A 1 181 ? 32.158 3.988 -60.934 1.00 91.81 181 LYS A C 1
ATOM 1431 O O . LYS A 1 181 ? 32.656 3.638 -62.001 1.00 91.81 181 LYS A O 1
ATOM 1436 N N . GLU A 1 182 ? 32.570 5.056 -60.255 1.00 88.44 182 GLU A N 1
ATOM 1437 C CA . GLU A 1 182 ? 33.642 5.949 -60.715 1.00 88.44 182 GLU A CA 1
ATOM 1438 C C . GLU A 1 182 ? 34.980 5.208 -60.852 1.00 88.44 182 GLU A C 1
ATOM 1440 O O . GLU A 1 182 ? 35.602 5.246 -61.916 1.00 88.44 182 GLU A O 1
ATOM 1445 N N . ILE A 1 183 ? 35.364 4.421 -59.840 1.00 84.81 183 ILE A N 1
ATOM 1446 C CA . ILE A 1 183 ? 36.560 3.563 -59.886 1.00 84.81 183 ILE A CA 1
ATOM 1447 C C . ILE A 1 183 ? 36.484 2.582 -61.064 1.00 84.81 183 ILE A C 1
ATOM 1449 O O . ILE A 1 183 ? 37.471 2.385 -61.775 1.00 84.81 183 ILE A O 1
ATOM 1453 N N . ALA A 1 184 ? 35.322 1.968 -61.304 1.00 82.25 184 ALA A N 1
ATOM 1454 C CA . ALA A 1 184 ? 35.149 1.028 -62.410 1.00 82.25 184 ALA A CA 1
ATOM 1455 C C . ALA A 1 184 ? 35.284 1.698 -63.789 1.00 82.25 184 ALA A C 1
ATOM 1457 O O . ALA A 1 184 ? 35.810 1.078 -64.718 1.00 82.25 184 ALA A O 1
ATOM 1458 N N . VAL A 1 185 ? 34.829 2.946 -63.938 1.00 82.44 185 VAL A N 1
ATOM 1459 C CA . VAL A 1 185 ? 35.031 3.736 -65.163 1.00 82.44 185 VAL A CA 1
ATOM 1460 C C . VAL A 1 185 ? 36.510 4.090 -65.327 1.00 82.44 185 VAL A C 1
ATOM 1462 O O . VAL A 1 185 ? 37.082 3.770 -66.370 1.00 82.44 185 VAL A O 1
ATOM 1465 N N . GLY A 1 186 ? 37.155 4.623 -64.285 1.00 77.31 186 GLY A N 1
ATOM 1466 C CA . GLY A 1 186 ? 38.581 4.967 -64.317 1.00 77.31 186 GLY A CA 1
ATOM 1467 C C . GLY A 1 186 ? 39.481 3.770 -64.648 1.00 77.31 186 GLY A C 1
ATOM 1468 O O . GLY A 1 186 ? 40.378 3.872 -65.484 1.00 77.31 186 GLY A O 1
ATOM 1469 N N . ALA A 1 187 ? 39.193 2.591 -64.087 1.00 74.44 187 ALA A N 1
ATOM 1470 C CA . ALA A 1 187 ? 39.930 1.362 -64.394 1.00 74.44 187 ALA A CA 1
ATOM 1471 C C . ALA A 1 187 ? 39.776 0.918 -65.864 1.00 74.44 187 ALA A C 1
ATOM 1473 O O . ALA A 1 187 ? 40.733 0.437 -66.474 1.00 74.44 187 ALA A O 1
ATOM 1474 N N . ARG A 1 188 ? 38.585 1.090 -66.459 1.00 70.50 188 ARG A N 1
ATOM 1475 C CA . ARG A 1 188 ? 38.348 0.782 -67.883 1.00 70.50 188 ARG A CA 1
ATOM 1476 C C . ARG A 1 188 ? 39.081 1.741 -68.813 1.00 70.50 188 ARG A C 1
ATOM 1478 O O . ARG A 1 188 ? 39.528 1.321 -69.880 1.00 70.50 188 ARG A O 1
ATOM 1485 N N . GLU A 1 189 ? 39.182 3.010 -68.439 1.00 67.62 189 GLU A N 1
ATOM 1486 C CA . GLU A 1 189 ? 39.909 4.011 -69.221 1.00 67.62 189 GLU A CA 1
ATOM 1487 C C . GLU A 1 189 ? 41.425 3.807 -69.130 1.00 67.62 189 GLU A C 1
ATOM 1489 O O . GLU A 1 189 ? 42.096 3.847 -70.160 1.00 67.62 189 GLU A O 1
ATOM 1494 N N . ALA A 1 190 ? 41.953 3.455 -67.954 1.00 59.22 190 ALA A N 1
ATOM 1495 C CA . ALA A 1 190 ? 43.376 3.164 -67.765 1.00 59.22 190 ALA A CA 1
ATOM 1496 C C . ALA A 1 190 ? 43.885 2.018 -68.664 1.00 59.22 190 ALA A C 1
ATOM 1498 O O . ALA A 1 190 ? 44.972 2.117 -69.231 1.00 59.22 190 ALA A O 1
ATOM 1499 N N . TYR A 1 191 ? 43.091 0.957 -68.864 1.00 59.25 191 TYR A N 1
ATOM 1500 C CA . TYR A 1 191 ? 43.484 -0.167 -69.727 1.00 59.25 191 TYR A CA 1
ATOM 1501 C C . TYR A 1 191 ? 43.631 0.234 -71.206 1.00 59.25 191 TYR A C 1
ATOM 1503 O O . TYR A 1 191 ? 44.506 -0.275 -71.900 1.00 59.25 191 TYR A O 1
ATOM 1511 N N . LYS A 1 192 ? 42.829 1.192 -71.693 1.00 58.25 192 LYS A N 1
ATOM 1512 C CA . LYS A 1 192 ? 42.918 1.676 -73.084 1.00 58.25 192 LYS A CA 1
ATOM 1513 C C . LYS A 1 192 ? 44.181 2.493 -73.362 1.00 58.25 192 LYS A C 1
ATOM 1515 O O . LYS A 1 192 ? 44.592 2.583 -74.512 1.00 58.25 192 LYS A O 1
ATOM 1520 N N . VAL A 1 193 ? 44.776 3.104 -72.338 1.00 56.19 193 VAL A N 1
ATOM 1521 C CA . VAL A 1 193 ? 45.955 3.973 -72.488 1.00 56.19 193 VAL A CA 1
ATOM 1522 C C . VAL A 1 193 ? 47.257 3.162 -72.551 1.00 56.19 193 VAL A C 1
ATOM 1524 O O . VAL A 1 193 ? 48.212 3.583 -73.201 1.00 56.19 193 VAL A O 1
ATOM 1527 N N . VAL A 1 194 ? 47.300 1.983 -71.924 1.00 53.56 194 VAL A N 1
ATOM 1528 C CA . VAL A 1 194 ? 48.511 1.141 -71.874 1.00 53.56 194 VAL A CA 1
ATOM 1529 C C . VAL A 1 194 ? 48.725 0.342 -73.169 1.00 53.56 194 VAL A C 1
ATOM 1531 O O . VAL A 1 194 ? 49.863 0.087 -73.542 1.00 53.56 194 VAL A O 1
ATOM 1534 N N . ASP A 1 195 ? 47.662 0.017 -73.905 1.00 54.50 195 ASP A N 1
ATOM 1535 C CA . ASP A 1 195 ? 47.705 -0.830 -75.110 1.00 54.50 195 ASP A CA 1
ATOM 1536 C C . ASP A 1 195 ? 47.870 -0.001 -76.409 1.00 54.50 195 ASP A C 1
ATOM 1538 O O . ASP A 1 195 ? 47.126 -0.150 -77.380 1.00 54.50 195 ASP A O 1
ATOM 1542 N N . THR A 1 196 ? 48.798 0.964 -76.418 1.00 58.78 196 THR A N 1
ATOM 1543 C CA . THR A 1 196 ? 48.936 1.935 -77.521 1.00 58.78 196 THR A CA 1
ATOM 1544 C C . THR A 1 196 ? 49.943 1.502 -78.596 1.00 58.78 196 THR A C 1
ATOM 1546 O O . THR A 1 196 ? 50.987 0.906 -78.326 1.00 58.78 196 THR A O 1
ATOM 1549 N N . GLU A 1 197 ? 49.614 1.838 -79.850 1.00 60.12 197 GLU A N 1
ATOM 1550 C CA . GLU A 1 197 ? 50.256 1.500 -81.139 1.00 60.12 197 GLU A CA 1
ATOM 1551 C C . GLU A 1 197 ? 51.799 1.538 -81.175 1.00 60.12 197 GLU A C 1
ATOM 1553 O O . GLU A 1 197 ? 52.415 0.844 -81.987 1.00 60.12 197 GLU A O 1
ATOM 1558 N N . ALA A 1 198 ? 52.439 2.281 -80.270 1.00 61.31 198 ALA A N 1
ATOM 1559 C CA . ALA A 1 198 ? 53.889 2.397 -80.156 1.00 61.31 198 ALA A CA 1
ATOM 1560 C C . ALA A 1 198 ? 54.595 1.060 -79.849 1.00 61.31 198 ALA A C 1
ATOM 1562 O O . ALA A 1 198 ? 55.677 0.801 -80.387 1.00 61.31 198 ALA A O 1
ATOM 1563 N N . GLU A 1 199 ? 54.009 0.181 -79.026 1.00 64.25 199 GLU A N 1
ATOM 1564 C CA . GLU A 1 199 ? 54.596 -1.150 -78.792 1.00 64.25 199 GLU A CA 1
ATOM 1565 C C . GLU A 1 199 ? 54.435 -2.081 -80.001 1.00 64.25 199 GLU A C 1
ATOM 1567 O O . GLU A 1 199 ? 55.336 -2.869 -80.312 1.00 64.25 199 GLU A O 1
ATOM 1572 N N . ALA A 1 200 ? 53.313 -1.979 -80.717 1.00 67.19 200 ALA A N 1
ATOM 1573 C CA . ALA A 1 200 ? 53.066 -2.766 -81.921 1.00 67.19 200 ALA A CA 1
ATOM 1574 C C . ALA A 1 200 ? 54.030 -2.376 -83.058 1.00 67.19 200 ALA A C 1
ATOM 1576 O O . ALA A 1 200 ? 54.543 -3.246 -83.767 1.00 67.19 200 ALA A O 1
ATOM 1577 N N . GLN A 1 201 ? 54.337 -1.083 -83.188 1.00 69.06 201 GLN A N 1
ATOM 1578 C CA . GLN A 1 201 ? 55.245 -0.557 -84.207 1.00 69.06 201 GLN A CA 1
ATOM 1579 C C . GLN A 1 201 ? 56.701 -0.985 -83.956 1.00 69.06 201 GLN A C 1
ATOM 1581 O O . GLN A 1 201 ? 57.343 -1.522 -84.862 1.00 69.06 201 GLN A O 1
ATOM 1586 N N . LYS A 1 202 ? 57.176 -0.915 -82.702 1.00 72.88 202 LYS A N 1
ATOM 1587 C CA . LYS A 1 202 ? 58.509 -1.420 -82.309 1.00 72.88 202 LYS A CA 1
ATOM 1588 C C . LYS A 1 202 ? 58.684 -2.919 -82.572 1.00 72.88 202 LYS A C 1
ATOM 1590 O O . LYS A 1 202 ? 59.750 -3.355 -83.008 1.00 72.88 202 LYS A O 1
ATOM 1595 N N . LYS A 1 203 ? 57.644 -3.729 -82.334 1.00 75.00 203 LYS A N 1
ATOM 1596 C CA . LYS A 1 203 ? 57.686 -5.175 -82.628 1.00 75.00 203 LYS A CA 1
ATOM 1597 C C . LYS A 1 203 ? 57.800 -5.459 -84.128 1.00 75.00 203 LYS A C 1
ATOM 1599 O O . LYS A 1 203 ? 58.520 -6.383 -84.508 1.00 75.00 203 LYS A O 1
ATOM 1604 N N . LYS A 1 204 ? 57.129 -4.671 -84.973 1.00 77.44 204 LYS A N 1
ATOM 1605 C CA . LYS A 1 204 ? 57.190 -4.818 -86.435 1.00 77.44 204 LYS A CA 1
ATOM 1606 C C . LYS A 1 204 ? 58.576 -4.466 -86.987 1.00 77.44 204 LYS A C 1
ATOM 1608 O O . LYS A 1 204 ? 59.139 -5.253 -87.741 1.00 77.44 204 LYS A O 1
ATOM 1613 N N . GLU A 1 205 ? 59.160 -3.354 -86.542 1.00 76.31 205 GLU A N 1
ATOM 1614 C CA . GLU A 1 205 ? 60.504 -2.925 -86.963 1.00 76.31 205 GLU A CA 1
ATOM 1615 C C . GLU A 1 205 ? 61.589 -3.952 -86.607 1.00 76.31 205 GLU A C 1
ATOM 1617 O O . GLU A 1 205 ? 62.458 -4.264 -87.425 1.00 76.31 205 GLU A O 1
ATOM 1622 N N . LEU A 1 206 ? 61.515 -4.544 -85.409 1.00 77.31 206 LEU A N 1
ATOM 1623 C CA . LEU A 1 206 ? 62.456 -5.586 -84.996 1.00 77.31 206 LEU A CA 1
ATOM 1624 C C . LEU A 1 206 ? 62.329 -6.851 -85.861 1.00 77.31 206 LEU A C 1
ATOM 1626 O O . LEU A 1 206 ? 63.341 -7.452 -86.226 1.00 77.31 206 LEU A O 1
ATOM 1630 N N . ALA A 1 207 ? 61.102 -7.251 -86.208 1.00 78.12 207 ALA A N 1
ATOM 1631 C CA . ALA A 1 207 ? 60.861 -8.407 -87.067 1.00 78.12 207 ALA A CA 1
ATOM 1632 C C . ALA A 1 207 ? 61.405 -8.191 -88.491 1.00 78.12 207 ALA A C 1
ATOM 1634 O O . ALA A 1 207 ? 62.038 -9.093 -89.048 1.00 78.12 207 ALA A O 1
ATOM 1635 N N . ASP A 1 208 ? 61.227 -6.991 -89.049 1.00 78.38 208 ASP A N 1
ATOM 1636 C CA . ASP A 1 208 ? 61.719 -6.644 -90.386 1.00 78.38 208 ASP A CA 1
ATOM 1637 C C . ASP A 1 208 ? 63.255 -6.601 -90.442 1.00 78.38 208 ASP A C 1
ATOM 1639 O O . ASP A 1 208 ? 63.849 -7.121 -91.393 1.00 78.38 208 ASP A O 1
ATOM 1643 N N . LYS A 1 209 ? 63.915 -6.087 -89.393 1.00 78.19 209 LYS A N 1
ATOM 1644 C CA . LYS A 1 209 ? 65.384 -6.110 -89.275 1.00 78.19 209 LYS A CA 1
ATOM 1645 C C . LYS A 1 209 ? 65.931 -7.538 -89.206 1.00 78.19 209 LYS A C 1
ATOM 1647 O O . LYS A 1 209 ? 66.832 -7.898 -89.957 1.00 78.19 209 LYS A O 1
ATOM 1652 N N . ILE A 1 210 ? 65.331 -8.387 -88.368 1.00 79.69 210 ILE A N 1
ATOM 1653 C CA . ILE A 1 210 ? 65.729 -9.798 -88.244 1.00 79.69 210 ILE A CA 1
ATOM 1654 C C . ILE A 1 210 ? 65.574 -10.539 -89.580 1.00 79.69 210 ILE A C 1
ATOM 1656 O O . ILE A 1 210 ? 66.412 -11.379 -89.913 1.00 79.69 210 ILE A O 1
ATOM 1660 N N . ARG A 1 211 ? 64.519 -10.244 -90.349 1.00 81.25 211 ARG A N 1
ATOM 1661 C CA . ARG A 1 211 ? 64.294 -10.856 -91.664 1.00 81.25 211 ARG A CA 1
ATOM 1662 C C . ARG A 1 211 ? 65.345 -10.415 -92.684 1.00 81.25 211 ARG A C 1
ATOM 1664 O O . ARG A 1 211 ? 65.855 -11.265 -93.415 1.00 81.25 211 ARG A O 1
ATOM 1671 N N . LYS A 1 212 ? 65.701 -9.126 -92.704 1.00 78.00 212 LYS A N 1
ATOM 1672 C CA . LYS A 1 212 ? 66.764 -8.588 -93.567 1.00 78.00 212 LYS A CA 1
ATOM 1673 C C . LYS A 1 212 ? 68.102 -9.294 -93.321 1.00 78.00 212 LYS A C 1
ATOM 1675 O O . LYS A 1 212 ? 68.710 -9.782 -94.269 1.00 78.00 212 LYS A O 1
ATOM 1680 N N . ASP A 1 213 ? 68.497 -9.438 -92.058 1.00 78.31 213 ASP A N 1
ATOM 1681 C CA . ASP A 1 213 ? 69.823 -9.949 -91.668 1.00 78.31 213 ASP A CA 1
ATOM 1682 C C . ASP A 1 213 ? 69.977 -11.476 -91.817 1.00 78.31 213 ASP A C 1
ATOM 1684 O O . ASP A 1 213 ? 71.080 -12.016 -91.719 1.00 78.31 213 ASP A O 1
ATOM 1688 N N . ARG A 1 214 ? 68.873 -12.202 -92.024 1.00 81.44 214 ARG A N 1
ATOM 1689 C CA . ARG A 1 214 ? 68.850 -13.675 -92.076 1.00 81.44 214 ARG A CA 1
ATOM 1690 C C . ARG A 1 214 ? 68.527 -14.247 -93.450 1.00 81.44 214 ARG A C 1
ATOM 1692 O O . ARG A 1 214 ? 68.536 -15.465 -93.602 1.00 81.44 214 ARG A O 1
ATOM 1699 N N . THR A 1 215 ? 68.230 -13.419 -94.444 1.00 84.69 215 THR A N 1
ATOM 1700 C CA . THR A 1 215 ? 67.859 -13.917 -95.775 1.00 84.69 215 THR A CA 1
ATOM 1701 C C . THR A 1 215 ? 69.103 -14.051 -96.654 1.00 84.69 215 THR A C 1
ATOM 1703 O O . THR A 1 215 ? 69.829 -13.078 -96.864 1.00 84.69 215 THR A O 1
ATOM 1706 N N . VAL A 1 216 ? 69.364 -15.260 -97.154 1.00 83.81 216 VAL A N 1
ATOM 1707 C CA . VAL A 1 216 ? 70.569 -15.623 -97.921 1.00 83.81 216 VAL A CA 1
ATOM 1708 C C . VAL A 1 216 ? 70.212 -16.298 -99.245 1.00 83.81 216 VAL A C 1
ATOM 1710 O O . VAL A 1 216 ? 69.137 -16.874 -99.385 1.00 83.81 216 VAL A O 1
ATOM 1713 N N . TYR A 1 217 ? 71.127 -16.249 -100.205 1.00 84.00 217 TYR A N 1
ATOM 1714 C CA . TYR A 1 217 ? 71.045 -16.945 -101.489 1.00 84.00 217 TYR A CA 1
ATOM 1715 C C . TYR A 1 217 ? 72.414 -17.539 -101.858 1.00 84.00 217 TYR A C 1
ATOM 1717 O O . TYR A 1 217 ? 73.409 -17.256 -101.185 1.00 84.00 217 TYR A O 1
ATOM 1725 N N . ASP A 1 218 ? 72.473 -18.360 -102.914 1.00 82.00 218 ASP A N 1
ATOM 1726 C CA . ASP A 1 218 ? 73.724 -18.973 -103.406 1.00 82.00 218 ASP A CA 1
ATOM 1727 C C . ASP A 1 218 ? 74.427 -19.813 -102.314 1.00 82.00 218 ASP A C 1
ATOM 1729 O O . ASP A 1 218 ? 75.601 -19.625 -101.993 1.00 82.00 218 ASP A O 1
ATOM 1733 N N . VAL A 1 219 ? 73.656 -20.695 -101.661 1.00 83.88 219 VAL A N 1
ATOM 1734 C CA . VAL A 1 219 ? 74.114 -21.514 -100.531 1.00 83.88 219 VAL A CA 1
ATOM 1735 C C . VAL A 1 219 ? 74.921 -22.712 -101.036 1.00 83.88 219 VAL A C 1
ATOM 1737 O O . VAL A 1 219 ? 74.378 -23.658 -101.607 1.00 83.88 219 VAL A O 1
ATOM 1740 N N . VAL A 1 220 ? 76.223 -22.719 -100.756 1.00 84.19 220 VAL A N 1
ATOM 1741 C CA . VAL A 1 220 ? 77.152 -23.785 -101.143 1.00 84.19 220 VAL A CA 1
ATOM 1742 C C . VAL A 1 220 ? 77.667 -24.526 -99.900 1.00 84.19 220 VAL A C 1
ATOM 1744 O O . VAL A 1 220 ? 78.295 -23.911 -99.031 1.00 84.19 220 VAL A O 1
ATOM 1747 N N . PRO A 1 221 ? 77.424 -25.846 -99.778 1.00 85.75 221 PRO A N 1
ATOM 1748 C CA . PRO A 1 221 ? 77.993 -26.659 -98.705 1.00 85.75 221 PRO A CA 1
ATOM 1749 C C . PRO A 1 221 ? 79.508 -26.854 -98.862 1.00 85.75 221 PRO A C 1
ATOM 1751 O O . PRO A 1 221 ? 80.007 -27.021 -99.974 1.00 85.75 221 PRO A O 1
ATOM 1754 N N . ASP A 1 222 ? 80.237 -26.924 -97.745 1.00 83.62 222 ASP A N 1
ATOM 1755 C CA . ASP A 1 222 ? 81.682 -27.205 -97.732 1.00 83.62 222 ASP A CA 1
ATOM 1756 C C . ASP A 1 222 ? 82.043 -28.641 -98.168 1.00 83.62 222 ASP A C 1
ATOM 1758 O O . ASP A 1 222 ? 83.146 -28.889 -98.657 1.00 83.62 222 ASP A O 1
ATOM 1762 N N . ASN A 1 223 ? 81.117 -29.594 -98.016 1.00 77.69 223 ASN A N 1
ATOM 1763 C CA . ASN A 1 223 ? 81.253 -30.979 -98.464 1.00 77.69 223 ASN A CA 1
ATOM 1764 C C . ASN A 1 223 ? 79.888 -31.556 -98.883 1.00 77.69 223 ASN A C 1
ATOM 1766 O O . ASN A 1 223 ? 78.887 -31.365 -98.198 1.00 77.69 223 ASN A O 1
ATOM 1770 N N . VAL A 1 224 ? 79.851 -32.312 -99.983 1.00 71.88 224 VAL A N 1
ATOM 1771 C CA . VAL A 1 224 ? 78.620 -32.850 -100.593 1.00 71.88 224 VAL A CA 1
ATOM 1772 C C . VAL A 1 224 ? 77.971 -33.962 -99.756 1.00 71.88 224 VAL A C 1
ATOM 1774 O O . VAL A 1 224 ? 76.752 -34.101 -99.768 1.00 71.88 224 VAL A O 1
ATOM 1777 N N . ILE A 1 225 ? 78.756 -34.760 -99.022 1.00 69.00 225 ILE A N 1
ATOM 1778 C CA . ILE A 1 225 ? 78.247 -35.978 -98.356 1.00 69.00 225 ILE A CA 1
ATOM 1779 C C . ILE A 1 225 ? 77.920 -35.738 -96.869 1.00 69.00 225 ILE A C 1
ATOM 1781 O O . ILE A 1 225 ? 77.087 -36.443 -96.304 1.00 69.00 225 ILE A O 1
ATOM 1785 N N . ASN A 1 226 ? 78.534 -34.737 -96.226 1.00 75.12 226 ASN A N 1
ATOM 1786 C CA . ASN A 1 226 ? 78.215 -34.345 -94.847 1.00 75.12 226 ASN A CA 1
ATOM 1787 C C . ASN A 1 226 ? 78.691 -32.906 -94.557 1.00 75.12 226 ASN A C 1
ATOM 1789 O O . ASN A 1 226 ? 79.786 -32.726 -94.008 1.00 75.12 226 ASN A O 1
ATOM 1793 N N . PRO A 1 227 ? 77.924 -31.882 -94.971 1.00 80.12 227 PRO A N 1
ATOM 1794 C CA . PRO A 1 227 ? 78.345 -30.495 -94.839 1.00 80.12 227 PRO A CA 1
ATOM 1795 C C . PRO A 1 227 ? 78.380 -30.060 -93.378 1.00 80.12 227 PRO A C 1
ATOM 1797 O O . PRO A 1 227 ? 77.375 -30.138 -92.667 1.00 80.12 227 PRO A O 1
ATOM 1800 N N . LYS A 1 228 ? 79.534 -29.566 -92.927 1.00 82.44 228 LYS A N 1
ATOM 1801 C CA . LYS A 1 228 ? 79.664 -28.977 -91.585 1.00 82.44 228 LYS A CA 1
ATOM 1802 C C . LYS A 1 228 ? 79.371 -27.487 -91.618 1.00 82.44 228 LYS A C 1
ATOM 1804 O O . LYS A 1 228 ? 78.824 -26.965 -90.644 1.00 82.44 228 LYS A O 1
ATOM 1809 N N . ASN A 1 229 ? 79.696 -26.830 -92.723 1.00 86.38 229 ASN A N 1
ATOM 1810 C CA . ASN A 1 229 ? 79.490 -25.407 -92.916 1.00 86.38 229 ASN A CA 1
ATOM 1811 C C . ASN A 1 229 ? 78.924 -25.115 -94.307 1.00 86.38 229 ASN A C 1
ATOM 1813 O O . ASN A 1 229 ? 79.114 -25.874 -95.257 1.00 86.38 229 ASN A O 1
ATOM 1817 N N . TYR A 1 230 ? 78.235 -23.989 -94.405 1.00 85.50 230 TYR A N 1
ATOM 1818 C CA . TYR A 1 230 ? 77.626 -23.475 -95.617 1.00 85.50 230 TYR A CA 1
ATOM 1819 C C . TYR A 1 230 ? 78.155 -22.071 -95.859 1.00 85.50 230 TYR A C 1
ATOM 1821 O O . TYR A 1 230 ? 78.224 -21.262 -94.933 1.00 85.50 230 TYR A O 1
ATOM 1829 N N . THR A 1 231 ? 78.524 -21.791 -97.100 1.00 86.06 231 THR A N 1
ATOM 1830 C CA . THR A 1 231 ? 78.859 -20.442 -97.555 1.00 86.06 231 THR A CA 1
ATOM 1831 C C . THR A 1 231 ? 77.678 -19.923 -98.352 1.00 86.06 231 THR A C 1
ATOM 1833 O O . THR A 1 231 ? 77.232 -20.605 -99.265 1.00 86.06 231 THR A O 1
ATOM 1836 N N . ALA A 1 232 ? 77.153 -18.757 -98.005 1.00 86.31 232 ALA A N 1
ATOM 1837 C CA . ALA A 1 232 ? 76.041 -18.135 -98.716 1.00 86.31 232 ALA A CA 1
ATOM 1838 C C . ALA A 1 232 ? 76.253 -16.626 -98.804 1.00 86.31 232 ALA A C 1
ATOM 1840 O O . ALA A 1 232 ? 77.080 -16.076 -98.077 1.00 86.31 232 ALA A O 1
ATOM 1841 N N . LYS A 1 233 ? 75.494 -15.945 -99.657 1.00 84.19 233 LYS A N 1
ATOM 1842 C CA . LYS A 1 233 ? 75.494 -14.481 -99.732 1.00 84.19 233 LYS A CA 1
ATOM 1843 C C . LYS A 1 233 ? 74.237 -13.927 -99.085 1.00 84.19 233 LYS A C 1
ATOM 1845 O O . LYS A 1 233 ? 73.146 -14.442 -99.321 1.00 84.19 233 LYS A O 1
ATOM 1850 N N . LEU A 1 234 ? 74.371 -12.881 -98.276 1.00 84.12 234 LEU A N 1
ATOM 1851 C CA . LEU A 1 234 ? 73.213 -12.153 -97.760 1.00 84.12 234 LEU A CA 1
ATOM 1852 C C . LEU A 1 234 ? 72.500 -11.449 -98.911 1.00 84.12 234 LEU A C 1
ATOM 1854 O O . LEU A 1 234 ? 73.123 -10.725 -99.682 1.00 84.12 234 LEU A O 1
ATOM 1858 N N . VAL A 1 235 ? 71.182 -11.623 -99.009 1.00 81.19 235 VAL A N 1
ATOM 1859 C CA . VAL A 1 235 ? 70.396 -11.025 -100.101 1.00 81.19 235 VAL A CA 1
ATOM 1860 C C . VAL A 1 235 ? 70.434 -9.497 -100.035 1.00 81.19 235 VAL A C 1
ATOM 1862 O O . VAL A 1 235 ? 70.419 -8.840 -101.072 1.00 81.19 235 VAL A O 1
ATOM 1865 N N . ALA A 1 236 ? 70.512 -8.934 -98.826 1.00 76.50 236 ALA A N 1
ATOM 1866 C CA . ALA A 1 236 ? 70.472 -7.494 -98.599 1.00 76.50 236 ALA A CA 1
ATOM 1867 C C . ALA A 1 236 ? 71.786 -6.752 -98.912 1.00 76.50 236 ALA A C 1
ATOM 1869 O O . ALA A 1 236 ? 71.721 -5.597 -99.323 1.00 76.50 236 ALA A O 1
ATOM 1870 N N . THR A 1 237 ? 72.952 -7.369 -98.692 1.00 76.88 237 THR A N 1
ATOM 1871 C CA . THR A 1 237 ? 74.267 -6.688 -98.743 1.00 76.88 237 THR A CA 1
ATOM 1872 C C . THR A 1 237 ? 75.283 -7.359 -99.665 1.00 76.88 237 THR A C 1
ATOM 1874 O O . THR A 1 237 ? 76.367 -6.820 -99.862 1.00 76.88 237 THR A O 1
ATOM 1877 N N . ASP A 1 238 ? 74.963 -8.527 -100.229 1.00 77.44 238 ASP A N 1
ATOM 1878 C CA . ASP A 1 238 ? 75.875 -9.359 -101.028 1.00 77.44 238 ASP A CA 1
ATOM 1879 C C . ASP A 1 238 ? 77.157 -9.804 -100.309 1.00 77.44 238 ASP A C 1
ATOM 1881 O O . ASP A 1 238 ? 78.072 -10.363 -100.920 1.00 77.44 238 ASP A O 1
ATOM 1885 N N . GLU A 1 239 ? 77.201 -9.644 -98.988 1.00 80.19 239 GLU A N 1
ATOM 1886 C CA . GLU A 1 239 ? 78.289 -10.137 -98.159 1.00 80.19 239 GLU A CA 1
ATOM 1887 C C . GLU A 1 239 ? 78.256 -11.663 -98.062 1.00 80.19 239 GLU A C 1
ATOM 1889 O O . GLU A 1 239 ? 77.206 -12.282 -97.860 1.00 80.19 239 GLU A O 1
ATOM 1894 N N . VAL A 1 240 ? 79.432 -12.276 -98.187 1.00 82.94 240 VAL A N 1
ATOM 1895 C CA . VAL A 1 240 ? 79.604 -13.723 -98.055 1.00 82.94 240 VAL A CA 1
ATOM 1896 C C . VAL A 1 240 ? 79.636 -14.092 -96.574 1.00 82.94 240 VAL A C 1
ATOM 1898 O O . VAL A 1 240 ? 80.550 -13.711 -95.843 1.00 82.94 240 VAL A O 1
ATOM 1901 N N . VAL A 1 241 ? 78.663 -14.885 -96.140 1.00 82.81 241 VAL A N 1
ATOM 1902 C CA . VAL A 1 241 ? 78.542 -15.393 -94.775 1.00 82.81 241 VAL A CA 1
ATOM 1903 C C . VAL A 1 241 ? 78.819 -16.888 -94.764 1.00 82.81 241 VAL A C 1
ATOM 1905 O O . VAL A 1 241 ? 78.273 -17.649 -95.563 1.00 82.81 241 VAL A O 1
ATOM 1908 N N . ASN A 1 242 ? 79.653 -17.320 -93.819 1.00 83.75 242 ASN A N 1
ATOM 1909 C CA . ASN A 1 242 ? 79.886 -18.729 -93.543 1.00 83.75 242 ASN A CA 1
ATOM 1910 C C . ASN A 1 242 ? 79.198 -19.109 -92.226 1.00 83.75 242 ASN A C 1
ATOM 1912 O O . ASN A 1 242 ? 79.441 -18.482 -91.191 1.00 83.75 242 ASN A O 1
ATOM 1916 N N . TYR A 1 243 ? 78.327 -20.116 -92.257 1.00 83.62 243 TYR A N 1
ATOM 1917 C CA . TYR A 1 243 ? 77.607 -20.577 -91.075 1.00 83.62 243 TYR A CA 1
ATOM 1918 C C . TYR A 1 243 ? 77.595 -22.100 -90.958 1.00 83.62 243 TYR A C 1
ATOM 1920 O O . TYR A 1 243 ? 77.600 -22.848 -91.930 1.00 83.62 243 TYR A O 1
ATOM 1928 N N . ASN A 1 244 ? 77.567 -22.574 -89.715 1.00 86.69 244 ASN A N 1
ATOM 1929 C CA . ASN A 1 244 ? 77.557 -23.997 -89.404 1.00 86.69 244 ASN A CA 1
ATOM 1930 C C . ASN A 1 244 ? 76.193 -24.638 -89.715 1.00 86.69 244 ASN A C 1
ATOM 1932 O O . ASN A 1 244 ? 75.159 -23.979 -89.602 1.00 86.69 244 ASN A O 1
ATOM 1936 N N . TRP A 1 245 ? 76.167 -25.941 -90.008 1.00 79.94 245 TRP A N 1
ATOM 1937 C CA . TRP A 1 245 ? 74.934 -26.689 -90.293 1.00 79.94 245 TRP A CA 1
ATOM 1938 C C . TRP A 1 245 ? 73.852 -26.560 -89.210 1.00 79.94 245 TRP A C 1
ATOM 1940 O O . TRP A 1 245 ? 72.667 -26.497 -89.532 1.00 79.94 245 TRP A O 1
ATOM 1950 N N . THR A 1 246 ? 74.245 -26.434 -87.939 1.00 85.12 246 THR A N 1
ATOM 1951 C CA . THR A 1 246 ? 73.317 -26.204 -86.814 1.00 85.12 246 THR A CA 1
ATOM 1952 C C . THR A 1 246 ? 72.550 -24.886 -86.925 1.00 85.12 246 THR A C 1
ATOM 1954 O O . THR A 1 246 ? 71.448 -24.760 -86.393 1.00 85.12 246 THR A O 1
ATOM 1957 N N . LYS A 1 247 ? 73.109 -23.903 -87.640 1.00 82.12 247 LYS A N 1
ATOM 1958 C CA . LYS A 1 247 ? 72.511 -22.586 -87.862 1.00 82.12 247 LYS A CA 1
ATOM 1959 C C . LYS A 1 247 ? 71.726 -22.487 -89.170 1.00 82.12 247 LYS A C 1
ATOM 1961 O O . LYS A 1 247 ? 71.190 -21.423 -89.448 1.00 82.12 247 LYS A O 1
ATOM 1966 N N . LYS A 1 248 ? 71.593 -23.569 -89.948 1.00 76.56 248 LYS A N 1
ATOM 1967 C CA . LYS A 1 248 ? 70.883 -23.538 -91.237 1.00 76.56 248 LYS A CA 1
ATOM 1968 C C . LYS A 1 248 ? 69.442 -23.027 -91.108 1.00 76.56 248 LYS A C 1
ATOM 1970 O O . LYS A 1 248 ? 69.040 -22.165 -91.871 1.00 76.56 248 LYS A O 1
ATOM 1975 N N . ASN A 1 249 ? 68.712 -23.460 -90.079 1.00 78.94 249 ASN A N 1
ATOM 1976 C CA . ASN A 1 249 ? 67.326 -23.026 -89.840 1.00 78.94 249 ASN A CA 1
ATOM 1977 C C . ASN A 1 249 ? 67.196 -21.572 -89.345 1.00 78.94 249 ASN A C 1
ATOM 1979 O O . ASN A 1 249 ? 66.082 -21.073 -89.215 1.00 78.94 249 ASN A O 1
ATOM 1983 N N . PHE A 1 250 ? 68.307 -20.900 -89.019 1.00 79.94 250 PHE A N 1
ATOM 1984 C CA . PHE A 1 250 ? 68.290 -19.476 -88.680 1.00 79.94 250 PHE A CA 1
ATOM 1985 C C . PHE A 1 250 ? 68.294 -18.590 -89.924 1.00 79.94 250 PHE A C 1
ATOM 1987 O O . PHE A 1 250 ? 67.932 -17.423 -89.801 1.00 79.94 250 PHE A O 1
ATOM 1994 N N . TYR A 1 251 ? 68.680 -19.122 -91.085 1.00 82.00 251 TYR A N 1
ATOM 1995 C CA . TYR A 1 251 ? 68.711 -18.394 -92.344 1.00 82.00 251 TYR A CA 1
ATOM 1996 C C . TYR A 1 251 ? 67.531 -18.793 -93.236 1.00 82.00 251 TYR A C 1
ATOM 1998 O O . TYR A 1 251 ? 67.094 -19.943 -93.237 1.00 82.00 251 TYR A O 1
ATOM 2006 N N . ILE A 1 252 ? 67.006 -17.827 -93.984 1.00 83.38 252 ILE A N 1
ATOM 2007 C CA . ILE A 1 252 ? 65.944 -18.025 -94.973 1.00 83.38 252 ILE A CA 1
ATOM 2008 C C . ILE A 1 252 ? 66.622 -18.083 -96.340 1.00 83.38 252 ILE A C 1
ATOM 2010 O O . ILE A 1 252 ? 67.203 -17.092 -96.774 1.00 83.38 252 ILE A O 1
ATOM 2014 N N . GLU A 1 253 ? 66.587 -19.245 -96.987 1.00 82.94 253 GLU A N 1
ATOM 2015 C CA . GLU A 1 253 ? 67.216 -19.466 -98.291 1.00 82.94 253 GLU A CA 1
ATOM 2016 C C . GLU A 1 253 ? 66.260 -19.074 -99.424 1.00 82.94 253 GLU A C 1
ATOM 2018 O O . GLU A 1 253 ? 65.181 -19.655 -99.555 1.00 82.94 253 GLU A O 1
ATOM 2023 N N . LEU A 1 254 ? 66.662 -18.101 -100.245 1.00 82.38 254 LEU A N 1
ATOM 2024 C CA . LEU A 1 254 ? 65.996 -17.774 -101.505 1.00 82.38 254 LEU A CA 1
ATOM 2025 C C . LEU A 1 254 ? 66.746 -18.441 -102.658 1.00 82.38 254 LEU A C 1
ATOM 2027 O O . LEU A 1 254 ? 67.956 -18.269 -102.807 1.00 82.38 254 LEU A O 1
ATOM 2031 N N . THR A 1 255 ? 66.016 -19.203 -103.469 1.00 76.25 255 THR A N 1
ATOM 2032 C CA . THR A 1 255 ? 66.563 -19.943 -104.619 1.00 76.25 255 THR A CA 1
ATOM 2033 C C . THR A 1 255 ? 66.118 -19.372 -105.964 1.00 76.25 255 THR A C 1
ATOM 2035 O O . THR A 1 255 ? 66.795 -19.607 -106.961 1.00 76.25 255 THR A O 1
ATOM 2038 N N . ASP A 1 256 ? 65.026 -18.601 -106.005 1.00 82.25 256 ASP A N 1
ATOM 2039 C CA . ASP A 1 256 ? 64.545 -17.930 -107.216 1.00 82.25 256 ASP A CA 1
ATOM 2040 C C . ASP A 1 256 ? 65.203 -16.549 -107.380 1.00 82.25 256 ASP A C 1
ATOM 2042 O O . ASP A 1 256 ? 65.132 -15.689 -106.498 1.00 82.25 256 ASP A O 1
ATOM 2046 N N . GLU A 1 257 ? 65.819 -16.311 -108.540 1.00 74.06 257 GLU A N 1
ATOM 2047 C CA . GLU A 1 257 ? 66.440 -15.032 -108.897 1.00 74.06 257 GLU A CA 1
ATOM 2048 C C . GLU A 1 257 ? 65.436 -13.868 -108.888 1.00 74.06 257 GLU A C 1
ATOM 2050 O O . GLU A 1 257 ? 65.794 -12.749 -108.504 1.00 74.06 257 GLU A O 1
ATOM 2055 N N . ASN A 1 258 ? 64.167 -14.115 -109.235 1.00 77.25 258 ASN A N 1
ATOM 2056 C CA . ASN A 1 258 ? 63.134 -13.076 -109.200 1.00 77.25 258 ASN A CA 1
ATOM 2057 C C . ASN A 1 258 ? 62.785 -12.660 -107.764 1.00 77.25 258 ASN A C 1
ATOM 2059 O O . ASN A 1 258 ? 62.567 -11.475 -107.503 1.00 77.25 258 ASN A O 1
ATOM 2063 N N . GLU A 1 259 ? 62.769 -13.606 -106.822 1.00 75.50 259 GLU A N 1
ATOM 2064 C CA . GLU A 1 259 ? 62.513 -13.334 -105.402 1.00 75.50 259 GLU A CA 1
ATOM 2065 C C . GLU A 1 259 ? 63.698 -12.615 -104.747 1.00 75.50 259 GLU A C 1
ATOM 2067 O O . GLU A 1 259 ? 63.501 -11.699 -103.947 1.00 75.50 259 GLU A O 1
ATOM 2072 N N . ILE A 1 260 ? 64.929 -12.960 -105.141 1.00 74.69 260 ILE A N 1
ATOM 2073 C CA . ILE A 1 260 ? 66.158 -12.275 -104.710 1.00 74.69 260 ILE A CA 1
ATOM 2074 C C . ILE A 1 260 ? 66.134 -10.805 -105.155 1.00 74.69 260 ILE A C 1
ATOM 2076 O O . ILE A 1 260 ? 66.410 -9.909 -104.354 1.00 74.69 260 ILE A O 1
ATOM 2080 N N . LEU A 1 261 ? 65.763 -10.533 -106.411 1.00 73.31 261 LEU A N 1
ATOM 2081 C CA . LEU A 1 261 ? 65.662 -9.167 -106.937 1.00 73.31 261 LEU A CA 1
ATOM 2082 C C . LEU A 1 261 ? 64.552 -8.356 -106.254 1.00 73.31 261 LEU A C 1
ATOM 2084 O O . LEU A 1 261 ? 64.769 -7.187 -105.931 1.00 73.31 261 LEU A O 1
ATOM 2088 N N . GLN A 1 262 ? 63.391 -8.962 -105.991 1.00 75.19 262 GLN A N 1
ATOM 2089 C CA . GLN A 1 262 ? 62.301 -8.302 -105.263 1.00 75.19 262 GLN A CA 1
ATOM 2090 C C . GLN A 1 262 ? 62.677 -8.005 -103.809 1.00 75.19 262 GLN A C 1
ATOM 2092 O O . GLN A 1 262 ? 62.434 -6.899 -103.325 1.00 75.19 262 GLN A O 1
ATOM 2097 N N . PHE A 1 263 ? 63.324 -8.950 -103.122 1.00 80.06 263 PHE A N 1
ATOM 2098 C CA . PHE A 1 263 ? 63.802 -8.744 -101.756 1.00 80.06 263 PHE A CA 1
ATOM 2099 C C . PHE A 1 263 ? 64.847 -7.628 -101.704 1.00 80.06 263 PHE A C 1
ATOM 2101 O O . PHE A 1 263 ? 64.781 -6.753 -100.842 1.00 80.06 263 PHE A O 1
ATOM 2108 N N . ARG A 1 264 ? 65.776 -7.596 -102.667 1.00 73.88 264 ARG A N 1
ATOM 2109 C CA . ARG A 1 264 ? 66.717 -6.481 -102.797 1.00 73.88 264 ARG A CA 1
ATOM 2110 C C . ARG A 1 264 ? 65.989 -5.160 -102.960 1.00 73.88 264 ARG A C 1
ATOM 2112 O O . ARG A 1 264 ? 66.266 -4.272 -102.175 1.00 73.88 264 ARG A O 1
ATOM 2119 N N . GLN A 1 265 ? 65.026 -5.048 -103.873 1.00 72.75 265 GLN A N 1
ATOM 2120 C CA . GLN A 1 265 ? 64.252 -3.811 -104.059 1.00 72.75 265 GLN A CA 1
ATOM 2121 C C . GLN A 1 265 ? 63.489 -3.381 -102.797 1.00 72.75 265 GLN A C 1
ATOM 2123 O O . GLN A 1 265 ? 63.376 -2.188 -102.522 1.00 72.75 265 GLN A O 1
ATOM 2128 N N . GLN A 1 266 ? 62.983 -4.337 -102.016 1.00 72.19 266 GLN A N 1
ATOM 2129 C CA . GLN A 1 266 ? 62.245 -4.062 -100.784 1.00 72.19 266 GLN A CA 1
ATOM 2130 C C . GLN A 1 266 ? 63.146 -3.545 -99.648 1.00 72.19 266 GLN A C 1
ATOM 2132 O O . GLN A 1 266 ? 62.696 -2.735 -98.836 1.00 72.19 266 GLN A O 1
ATOM 2137 N N . TYR A 1 267 ? 64.405 -3.992 -99.586 1.00 67.06 267 TYR A N 1
ATOM 2138 C CA . TYR A 1 267 ? 65.337 -3.683 -98.491 1.00 67.06 267 TYR A CA 1
ATOM 2139 C C . TYR A 1 267 ? 66.536 -2.806 -98.897 1.00 67.06 267 TYR A C 1
ATOM 2141 O O . TYR A 1 267 ? 67.319 -2.411 -98.024 1.00 67.06 267 TYR A O 1
ATOM 2149 N N . SER A 1 268 ? 66.660 -2.457 -100.182 1.00 58.88 268 SER A N 1
ATOM 2150 C CA . SER A 1 268 ? 67.575 -1.448 -100.717 1.00 58.88 268 SER A CA 1
ATOM 2151 C C . SER A 1 268 ? 67.004 -0.059 -100.451 1.00 58.88 268 SER A C 1
ATOM 2153 O O . SER A 1 268 ? 66.467 0.604 -101.338 1.00 58.88 268 SER A O 1
ATOM 2155 N N . GLN A 1 269 ? 67.100 0.375 -99.202 1.00 52.44 269 GLN A N 1
ATOM 2156 C CA . GLN A 1 269 ? 67.089 1.796 -98.892 1.00 52.44 269 GLN A CA 1
ATOM 2157 C C . GLN A 1 269 ? 68.546 2.253 -98.766 1.00 52.44 269 GLN A C 1
ATOM 2159 O O . GLN A 1 269 ? 69.341 1.519 -98.173 1.00 52.44 269 GLN A O 1
ATOM 2164 N N . PRO A 1 270 ? 68.922 3.410 -99.341 1.00 47.91 270 PRO A N 1
ATOM 2165 C CA . PRO A 1 270 ? 70.238 3.982 -99.103 1.00 47.91 270 PRO A CA 1
ATOM 2166 C C . PRO A 1 270 ? 70.415 4.177 -97.597 1.00 47.91 270 PRO A C 1
ATOM 2168 O O . PRO A 1 270 ? 69.489 4.638 -96.929 1.00 47.91 270 PRO A O 1
ATOM 2171 N N . GLU A 1 271 ? 71.586 3.812 -97.074 1.00 44.28 271 GLU A N 1
ATOM 2172 C CA . GLU A 1 271 ? 72.033 4.244 -95.753 1.00 44.28 271 GLU A CA 1
ATOM 2173 C C . GLU A 1 271 ? 71.940 5.771 -95.711 1.00 44.28 271 GLU A C 1
ATOM 2175 O O . GLU A 1 271 ? 72.786 6.488 -96.247 1.00 44.28 271 GLU A O 1
ATOM 2180 N N . ALA A 1 272 ? 70.853 6.281 -95.136 1.00 37.53 272 ALA A N 1
ATOM 2181 C CA . ALA A 1 272 ? 70.808 7.646 -94.674 1.00 37.53 272 ALA A CA 1
ATOM 2182 C C . ALA A 1 272 ? 71.775 7.698 -93.497 1.00 37.53 272 ALA A C 1
ATOM 2184 O O . ALA A 1 272 ? 71.518 7.136 -92.435 1.00 37.53 272 ALA A O 1
ATOM 2185 N N . THR A 1 273 ? 72.918 8.308 -93.775 1.00 36.38 273 THR A N 1
ATOM 2186 C CA . THR A 1 273 ? 73.962 8.709 -92.851 1.00 36.38 273 THR A CA 1
ATOM 2187 C C . THR A 1 273 ? 73.385 9.054 -91.484 1.00 36.38 273 THR A C 1
ATOM 2189 O O . THR A 1 273 ? 72.531 9.934 -91.364 1.00 36.38 273 THR A O 1
ATOM 2192 N N . GLU A 1 274 ? 73.878 8.356 -90.465 1.00 37.50 274 GLU A N 1
ATOM 2193 C CA . GLU A 1 274 ? 73.751 8.735 -89.066 1.00 37.50 274 GLU A CA 1
ATOM 2194 C C . GLU A 1 274 ? 74.109 10.219 -88.903 1.00 37.50 274 GLU A C 1
ATOM 2196 O O . GLU A 1 274 ? 75.233 10.647 -89.171 1.00 37.50 274 GLU A O 1
ATOM 2201 N N . SER A 1 275 ? 73.142 11.006 -88.449 1.00 31.33 275 SER A N 1
ATOM 2202 C CA . SER A 1 275 ? 73.392 12.276 -87.780 1.00 31.33 275 SER A CA 1
ATOM 2203 C C . SER A 1 275 ? 72.738 12.200 -86.406 1.00 31.33 275 SER A C 1
ATOM 2205 O O . SER A 1 275 ? 71.549 12.472 -86.255 1.00 31.33 275 SER A O 1
ATOM 2207 N N . ASP A 1 276 ? 73.532 11.786 -85.430 1.00 31.47 276 ASP A N 1
ATOM 2208 C CA . ASP A 1 276 ? 73.312 11.997 -83.999 1.00 31.47 276 ASP A CA 1
ATOM 2209 C C . ASP A 1 276 ? 74.277 13.124 -83.555 1.00 31.47 276 ASP A C 1
ATOM 2211 O O . ASP A 1 276 ? 75.312 13.291 -84.213 1.00 31.47 276 ASP A O 1
ATOM 2215 N N . PRO A 1 277 ? 74.080 13.874 -82.454 1.00 44.91 277 PRO A N 1
ATOM 2216 C CA . PRO A 1 277 ? 72.886 14.096 -81.630 1.00 44.91 277 PRO A CA 1
ATOM 2217 C C . PRO A 1 277 ? 72.579 15.603 -81.453 1.00 44.91 277 PRO A C 1
ATOM 2219 O O . PRO A 1 277 ? 73.447 16.466 -81.586 1.00 44.91 277 PRO A O 1
ATOM 2222 N N . ALA A 1 278 ? 71.367 15.938 -81.009 1.00 32.22 278 ALA A N 1
ATOM 2223 C CA . ALA A 1 278 ? 71.170 17.125 -80.176 1.00 32.22 278 ALA A CA 1
ATOM 2224 C C . ALA A 1 278 ? 70.253 16.765 -79.010 1.00 32.22 278 ALA A C 1
ATOM 2226 O O . ALA A 1 278 ? 69.028 16.721 -79.125 1.00 32.22 278 ALA A O 1
ATOM 2227 N N . GLU A 1 279 ? 70.910 16.481 -77.889 1.00 37.22 279 GLU A N 1
ATOM 2228 C CA . GLU A 1 279 ? 70.355 16.464 -76.548 1.00 37.22 279 GLU A CA 1
ATOM 2229 C C . GLU A 1 279 ? 69.491 17.711 -76.313 1.00 37.22 279 GLU A C 1
ATOM 2231 O O . GLU A 1 279 ? 69.981 18.839 -76.327 1.00 37.22 279 GLU A O 1
ATOM 2236 N N . VAL A 1 280 ? 68.212 17.512 -76.008 1.00 35.44 280 VAL A N 1
ATOM 2237 C CA . VAL A 1 280 ? 67.497 18.439 -75.132 1.00 35.44 280 VAL A CA 1
ATOM 2238 C C . VAL A 1 280 ? 67.046 17.635 -73.932 1.00 35.44 280 VAL A C 1
ATOM 2240 O O . VAL A 1 280 ? 65.995 16.999 -73.908 1.00 35.44 280 VAL A O 1
ATOM 2243 N N . ALA A 1 281 ? 67.915 17.659 -72.927 1.00 35.72 281 ALA A N 1
ATOM 2244 C CA . ALA A 1 281 ? 67.536 17.441 -71.554 1.00 35.72 281 ALA A CA 1
ATOM 2245 C C . ALA A 1 281 ? 66.401 18.412 -71.198 1.00 35.72 281 ALA A C 1
ATOM 2247 O O . ALA A 1 281 ? 66.545 19.631 -71.294 1.00 35.72 281 ALA A O 1
ATOM 2248 N N . THR A 1 282 ? 65.272 17.886 -70.741 1.00 33.75 282 THR A N 1
ATOM 2249 C CA . THR A 1 282 ? 64.407 18.643 -69.836 1.00 33.75 282 THR A CA 1
ATOM 2250 C C . THR A 1 282 ? 63.924 17.701 -68.747 1.00 33.75 282 THR A C 1
ATOM 2252 O O . THR A 1 282 ? 62.980 16.934 -68.898 1.00 33.75 282 THR A O 1
ATOM 2255 N N . SER A 1 283 ? 64.708 17.726 -67.675 1.00 32.84 283 SER A N 1
ATOM 2256 C CA . SER A 1 283 ? 64.358 17.454 -66.284 1.00 32.84 283 SER A CA 1
ATOM 2257 C C . SER A 1 283 ? 62.857 17.368 -65.962 1.00 32.84 283 SER A C 1
ATOM 2259 O O . SER A 1 283 ? 62.141 18.364 -66.016 1.00 32.84 283 SER A O 1
ATOM 2261 N N . LEU A 1 284 ? 62.430 16.213 -65.460 1.00 36.44 284 LEU A N 1
ATOM 2262 C CA . LEU A 1 284 ? 61.727 16.153 -64.172 1.00 36.44 284 LEU A CA 1
ATOM 2263 C C . LEU A 1 284 ? 62.806 15.774 -63.135 1.00 36.44 284 LEU A C 1
ATOM 2265 O O . LEU A 1 284 ? 63.729 15.058 -63.536 1.00 36.44 284 LEU A O 1
ATOM 2269 N N . PRO A 1 285 ? 62.764 16.184 -61.853 1.00 40.53 285 PRO A N 1
ATOM 2270 C CA . PRO A 1 285 ? 61.602 16.643 -61.089 1.00 40.53 285 PRO A CA 1
ATOM 2271 C C . PRO A 1 285 ? 61.862 17.939 -60.289 1.00 40.53 285 PRO A C 1
ATOM 2273 O O . PRO A 1 285 ? 62.995 18.222 -59.914 1.00 40.53 285 PRO A O 1
ATOM 2276 N N . ASP A 1 286 ? 60.815 18.671 -59.909 1.00 29.05 286 ASP A N 1
ATOM 2277 C CA . ASP A 1 286 ? 60.835 19.217 -58.553 1.00 29.05 286 ASP A CA 1
ATOM 2278 C C . ASP A 1 286 ? 59.439 19.292 -57.945 1.00 29.05 286 ASP A C 1
ATOM 2280 O O . ASP A 1 286 ? 58.437 19.617 -58.584 1.00 29.05 286 ASP A O 1
ATOM 2284 N N . SER A 1 287 ? 59.433 18.894 -56.689 1.00 40.91 287 SER A N 1
ATOM 2285 C CA . SER A 1 287 ? 58.329 18.821 -55.762 1.00 40.91 287 SER A CA 1
ATOM 2286 C C . SER A 1 287 ? 57.842 20.222 -55.421 1.00 40.91 287 SER A C 1
ATOM 2288 O O . SER A 1 287 ? 58.588 20.977 -54.809 1.00 40.91 287 SER A O 1
ATOM 2290 N N . VAL A 1 288 ? 56.569 20.531 -55.674 1.00 34.25 288 VAL A N 1
ATOM 2291 C CA . VAL A 1 288 ? 55.838 21.485 -54.831 1.00 34.25 288 VAL A CA 1
ATOM 2292 C C . VAL A 1 288 ? 54.385 21.034 -54.726 1.00 34.25 288 VAL A C 1
ATOM 2294 O O . VAL A 1 288 ? 53.574 21.238 -55.623 1.00 34.25 288 VAL A O 1
ATOM 2297 N N . THR A 1 289 ? 54.072 20.393 -53.606 1.00 36.12 289 THR A N 1
ATOM 2298 C CA . THR A 1 289 ? 52.738 20.367 -53.004 1.00 36.12 289 THR A CA 1
ATOM 2299 C C . THR A 1 289 ? 52.213 21.795 -52.832 1.00 36.12 289 THR A C 1
ATOM 2301 O O . THR A 1 289 ? 52.849 22.565 -52.109 1.00 36.12 289 THR A O 1
ATOM 2304 N N . PRO A 1 290 ? 51.050 22.167 -53.386 1.00 38.91 290 PRO A N 1
ATOM 2305 C CA . PRO A 1 290 ? 50.211 23.165 -52.759 1.00 38.91 290 PRO A CA 1
ATOM 2306 C C . PRO A 1 290 ? 49.316 22.447 -51.746 1.00 38.91 290 PRO A C 1
ATOM 2308 O O . PRO A 1 290 ? 48.458 21.637 -52.088 1.00 38.91 290 PRO A O 1
ATOM 2311 N N . GLU A 1 291 ? 49.591 22.722 -50.480 1.00 40.66 291 GLU A N 1
ATOM 2312 C CA . GLU A 1 291 ? 48.744 22.422 -49.336 1.00 40.66 291 GLU A CA 1
ATOM 2313 C C . GLU A 1 291 ? 47.420 23.189 -49.520 1.00 40.66 291 GLU A C 1
ATOM 2315 O O . GLU A 1 291 ? 47.344 24.389 -49.256 1.00 40.66 291 GLU A O 1
ATOM 2320 N N . GLU A 1 292 ? 46.380 22.532 -50.047 1.00 36.50 292 GLU A N 1
ATOM 2321 C CA . GLU A 1 292 ? 45.020 23.064 -49.956 1.00 36.50 292 GLU A CA 1
ATOM 2322 C C . GLU A 1 292 ? 44.552 22.901 -48.512 1.00 36.50 292 GLU A C 1
ATOM 2324 O O . GLU A 1 292 ? 44.233 21.814 -48.028 1.00 36.50 292 GLU A O 1
ATOM 2329 N N . THR A 1 293 ? 44.575 24.028 -47.811 1.00 39.69 293 THR A N 1
ATOM 2330 C CA . THR A 1 293 ? 44.002 24.221 -46.488 1.00 39.69 293 THR A CA 1
ATOM 2331 C C . THR A 1 293 ? 42.512 23.883 -46.548 1.00 39.69 293 THR A C 1
ATOM 2333 O O . THR A 1 293 ? 41.733 24.571 -47.208 1.00 39.69 293 THR A O 1
ATOM 2336 N N . PHE A 1 294 ? 42.099 22.821 -45.856 1.00 39.50 294 PHE A N 1
ATOM 2337 C CA . PHE A 1 294 ? 40.686 22.604 -45.566 1.00 39.50 294 PHE A CA 1
ATOM 2338 C C . PHE A 1 294 ? 40.183 23.766 -44.692 1.00 39.50 294 PHE A C 1
ATOM 2340 O O . PHE A 1 294 ? 40.887 24.165 -43.763 1.00 39.50 294 PHE A O 1
ATOM 2347 N N . PRO A 1 295 ? 38.993 24.329 -44.955 1.00 43.47 295 PRO A N 1
ATOM 2348 C CA . PRO A 1 295 ? 38.414 25.327 -44.068 1.00 43.47 295 PRO A CA 1
ATOM 2349 C C . PRO A 1 295 ? 38.079 24.691 -42.712 1.00 43.47 295 PRO A C 1
ATOM 2351 O O . PRO A 1 295 ? 37.355 23.695 -42.652 1.00 43.47 295 PRO A O 1
ATOM 2354 N N . ASP A 1 296 ? 38.595 25.285 -41.633 1.00 43.94 296 ASP A N 1
ATOM 2355 C CA . ASP A 1 296 ? 38.253 24.928 -40.257 1.00 43.94 296 ASP A CA 1
ATOM 2356 C C . ASP A 1 296 ? 36.737 25.034 -40.044 1.00 43.94 296 ASP A C 1
ATOM 2358 O O . ASP A 1 296 ? 36.120 26.088 -40.231 1.00 43.94 296 ASP A O 1
ATOM 2362 N N . LEU A 1 297 ? 36.131 23.921 -39.630 1.00 45.06 297 LEU A N 1
ATOM 2363 C CA . LEU A 1 297 ? 34.770 23.907 -39.108 1.00 45.06 297 LEU A CA 1
ATOM 2364 C C . LEU A 1 297 ? 34.743 24.696 -37.786 1.00 45.06 297 LEU A C 1
ATOM 2366 O O . LEU A 1 297 ? 35.607 24.474 -36.935 1.00 45.06 297 LEU A O 1
ATOM 2370 N N . PRO A 1 298 ? 33.759 25.585 -37.559 1.00 43.31 298 PRO A N 1
ATOM 2371 C CA . PRO A 1 298 ? 33.641 26.284 -36.288 1.00 43.31 298 PRO A CA 1
ATOM 2372 C C . PRO A 1 298 ? 33.351 25.278 -35.168 1.00 43.31 298 PRO A C 1
ATOM 2374 O O . PRO A 1 298 ? 32.315 24.611 -35.159 1.00 43.31 298 PRO A O 1
ATOM 2377 N N . SER A 1 299 ? 34.280 25.184 -34.217 1.00 42.88 299 SER A N 1
ATOM 2378 C CA . SER A 1 299 ? 34.090 24.456 -32.966 1.00 42.88 299 SER A CA 1
ATOM 2379 C C . SER A 1 299 ? 33.025 25.180 -32.143 1.00 42.88 299 SER A C 1
ATOM 2381 O O . SER A 1 299 ? 33.221 26.323 -31.731 1.00 42.88 299 SER A O 1
ATOM 2383 N N . ALA A 1 300 ? 31.869 24.546 -31.948 1.00 38.81 300 ALA A N 1
ATOM 2384 C CA . ALA A 1 300 ? 30.864 25.040 -31.022 1.00 38.81 300 ALA A CA 1
ATOM 2385 C C . ALA A 1 300 ? 31.383 24.841 -29.591 1.00 38.81 300 ALA A C 1
ATOM 2387 O O . ALA A 1 300 ? 31.605 23.710 -29.155 1.00 38.81 300 ALA A O 1
ATOM 2388 N N . GLU A 1 301 ? 31.590 25.946 -28.876 1.00 44.81 301 GLU A N 1
ATOM 2389 C CA . GLU A 1 301 ? 31.893 25.949 -27.447 1.00 44.81 301 GLU A CA 1
ATOM 2390 C C . GLU A 1 301 ? 30.804 25.181 -26.685 1.00 44.81 301 GLU A C 1
ATOM 2392 O O . GLU A 1 301 ? 29.612 25.486 -26.777 1.00 44.81 301 GLU A O 1
ATOM 2397 N N . LEU A 1 302 ? 31.223 24.154 -25.941 1.00 38.38 302 LEU A N 1
ATOM 2398 C CA . LEU A 1 302 ? 30.360 23.473 -24.985 1.00 38.38 302 LEU A CA 1
ATOM 2399 C C . LEU A 1 302 ? 29.957 24.463 -23.880 1.00 38.38 302 LEU A C 1
ATOM 2401 O O . LEU A 1 302 ? 30.832 25.142 -23.340 1.00 38.38 302 LEU A O 1
ATOM 2405 N N . PRO A 1 303 ? 28.677 24.522 -23.477 1.00 39.19 303 PRO A N 1
ATOM 2406 C CA . PRO A 1 303 ? 28.298 25.271 -22.290 1.00 39.19 303 PRO A CA 1
ATOM 2407 C C . PRO A 1 303 ? 28.924 24.629 -21.043 1.00 39.19 303 PRO A C 1
ATOM 2409 O O . PRO A 1 303 ? 28.839 23.416 -20.840 1.00 39.19 303 PRO A O 1
ATOM 2412 N N . GLU A 1 304 ? 29.540 25.463 -20.204 1.00 40.38 304 GLU A N 1
ATOM 2413 C CA . GLU A 1 304 ? 30.057 25.087 -18.889 1.00 40.38 304 GLU A CA 1
ATOM 2414 C C . GLU A 1 304 ? 28.941 24.477 -18.028 1.00 40.38 304 GLU A C 1
ATOM 2416 O O . GLU A 1 304 ? 27.979 25.144 -17.639 1.00 40.38 304 GLU A O 1
ATOM 2421 N N . VAL A 1 305 ? 29.077 23.193 -17.700 1.00 34.81 305 VAL A N 1
ATOM 2422 C CA . VAL A 1 305 ? 28.263 22.536 -16.676 1.00 34.81 305 VAL A CA 1
ATOM 2423 C C . VAL A 1 305 ? 28.865 22.815 -15.302 1.00 34.81 305 VAL A C 1
ATOM 2425 O O . VAL A 1 305 ? 29.963 22.369 -14.974 1.00 34.81 305 VAL A O 1
ATOM 2428 N N . SER A 1 306 ? 28.109 23.567 -14.502 1.00 32.62 306 SER A N 1
ATOM 2429 C CA . SER A 1 306 ? 28.348 23.794 -13.078 1.00 32.62 306 SER A CA 1
ATOM 2430 C C . SER A 1 306 ? 28.427 22.464 -12.321 1.00 32.62 306 SER A C 1
ATOM 2432 O O . SER A 1 306 ? 27.580 21.583 -12.471 1.00 32.62 306 SER A O 1
ATOM 2434 N N . SER A 1 307 ? 29.473 22.328 -11.513 1.00 43.81 307 SER A N 1
ATOM 2435 C CA . SER A 1 307 ? 29.778 21.177 -10.676 1.00 43.81 307 SER A CA 1
ATOM 2436 C C . SER A 1 307 ? 28.801 21.031 -9.502 1.00 43.81 307 SER A C 1
ATOM 2438 O O . SER A 1 307 ? 28.706 21.901 -8.639 1.00 43.81 307 SER A O 1
ATOM 2440 N N . LEU A 1 308 ? 28.149 19.869 -9.408 1.00 32.94 308 LEU A N 1
ATOM 2441 C CA . LEU A 1 308 ? 27.570 19.334 -8.169 1.00 32.94 308 LEU A CA 1
ATOM 2442 C C . LEU A 1 308 ? 28.004 17.863 -7.991 1.00 32.94 308 LEU A C 1
ATOM 2444 O O . LEU A 1 308 ? 28.273 17.185 -8.984 1.00 32.94 308 LEU A O 1
ATOM 2448 N N . PRO A 1 309 ? 28.167 17.388 -6.742 1.00 37.56 309 PRO A N 1
ATOM 2449 C CA . PRO A 1 309 ? 29.109 16.325 -6.411 1.00 37.56 309 PRO A CA 1
ATOM 2450 C C . PRO A 1 309 ? 28.560 14.902 -6.580 1.00 37.56 309 PRO A C 1
ATOM 2452 O O . PRO A 1 309 ? 27.398 14.614 -6.310 1.00 37.56 309 PRO A O 1
ATOM 2455 N N . ASN A 1 310 ? 29.492 14.028 -6.965 1.00 40.78 310 ASN A N 1
ATOM 2456 C CA . ASN A 1 310 ? 29.515 12.566 -6.906 1.00 40.78 310 ASN A CA 1
ATOM 2457 C C . ASN A 1 310 ? 28.539 11.904 -5.921 1.00 40.78 310 ASN A C 1
ATOM 2459 O O . ASN A 1 310 ? 28.592 12.177 -4.727 1.00 40.78 310 ASN A O 1
ATOM 2463 N N . THR A 1 311 ? 27.798 10.902 -6.401 1.00 42.38 311 THR A N 1
ATOM 2464 C CA . THR A 1 311 ? 27.783 9.534 -5.835 1.00 42.38 311 THR A CA 1
ATOM 2465 C C . THR A 1 311 ? 26.976 8.603 -6.744 1.00 42.38 311 THR A C 1
ATOM 2467 O O . THR A 1 311 ? 25.806 8.342 -6.499 1.00 42.38 311 THR A O 1
ATOM 2470 N N . VAL A 1 312 ? 27.604 8.063 -7.792 1.00 33.41 312 VAL A N 1
ATOM 2471 C CA . VAL A 1 312 ? 27.197 6.760 -8.343 1.00 33.41 312 VAL A CA 1
ATOM 2472 C C . VAL A 1 312 ? 28.462 5.999 -8.723 1.00 33.41 312 VAL A C 1
ATOM 2474 O O . VAL A 1 312 ? 29.188 6.377 -9.638 1.00 33.41 312 VAL A O 1
ATOM 2477 N N . ASP A 1 313 ? 28.721 4.961 -7.939 1.00 35.78 313 ASP A N 1
ATOM 2478 C CA . ASP A 1 313 ? 29.739 3.938 -8.121 1.00 35.78 313 ASP A CA 1
ATOM 2479 C C . ASP A 1 313 ? 29.483 3.183 -9.438 1.00 35.78 313 ASP A C 1
ATOM 2481 O O . ASP A 1 313 ? 28.507 2.442 -9.568 1.00 35.78 313 ASP A O 1
ATOM 2485 N N . GLN A 1 314 ? 30.321 3.435 -10.447 1.00 34.88 314 GLN A N 1
ATOM 2486 C CA . GLN A 1 314 ? 30.371 2.652 -11.678 1.00 34.88 314 GLN A CA 1
ATOM 2487 C C . GLN A 1 314 ? 31.500 1.626 -11.567 1.00 34.88 314 GLN A C 1
ATOM 2489 O O . GLN A 1 314 ? 32.672 1.936 -11.782 1.00 34.88 314 GLN A O 1
ATOM 2494 N N . GLY A 1 315 ? 31.122 0.380 -11.284 1.00 30.75 315 GLY A N 1
ATOM 2495 C CA . GLY A 1 315 ? 31.984 -0.784 -11.445 1.00 30.75 315 GLY A CA 1
ATOM 2496 C C . GLY A 1 315 ? 32.255 -1.056 -12.925 1.00 30.75 315 GLY A C 1
ATOM 2497 O O . GLY A 1 315 ? 31.378 -1.493 -13.669 1.00 30.75 315 GLY A O 1
ATOM 2498 N N . GLN A 1 316 ? 33.492 -0.779 -13.327 1.00 33.72 316 GLN A N 1
ATOM 2499 C CA . GLN A 1 316 ? 34.068 -0.972 -14.652 1.00 33.72 316 GLN A CA 1
ATOM 2500 C C . GLN A 1 316 ? 34.036 -2.443 -15.105 1.00 33.72 316 GLN A C 1
ATOM 2502 O O . GLN A 1 316 ? 34.556 -3.335 -14.436 1.00 33.72 316 GLN A O 1
ATOM 2507 N N . GLN A 1 317 ? 33.526 -2.681 -16.315 1.00 40.91 317 GLN A N 1
ATOM 2508 C CA . GLN A 1 317 ? 33.891 -3.840 -17.128 1.00 40.91 317 GLN A CA 1
ATOM 2509 C C . GLN A 1 317 ? 35.212 -3.546 -17.848 1.00 40.91 317 GLN A C 1
ATOM 2511 O O . GLN A 1 317 ? 35.231 -2.781 -18.810 1.00 40.91 317 GLN A O 1
ATOM 2516 N N . ASN A 1 318 ? 36.304 -4.140 -17.360 1.00 35.72 318 ASN A N 1
ATOM 2517 C CA . ASN A 1 318 ? 37.306 -4.895 -18.132 1.00 35.72 318 ASN A CA 1
ATOM 2518 C C . ASN A 1 318 ? 38.634 -4.960 -17.368 1.00 35.72 318 ASN A C 1
ATOM 2520 O O . ASN A 1 318 ? 39.284 -3.940 -17.160 1.00 35.72 318 ASN A O 1
ATOM 2524 N N . GLY A 1 319 ? 39.071 -6.174 -17.030 1.00 28.86 319 GLY A N 1
ATOM 2525 C CA . GLY A 1 319 ? 40.426 -6.422 -16.542 1.00 28.86 319 GLY A CA 1
ATOM 2526 C C . GLY A 1 319 ? 40.566 -7.740 -15.787 1.00 28.86 319 GLY A C 1
ATOM 2527 O O . GLY A 1 319 ? 40.166 -7.832 -14.638 1.00 28.86 319 GLY A O 1
ATOM 2528 N N . GLU A 1 320 ? 41.154 -8.728 -16.460 1.00 26.77 320 GLU A N 1
ATOM 2529 C CA . GLU A 1 320 ? 41.848 -9.898 -15.903 1.00 26.77 320 GLU A CA 1
ATOM 2530 C C . GLU A 1 320 ? 41.096 -10.821 -14.933 1.00 26.77 320 GLU A C 1
ATOM 2532 O O . GLU A 1 320 ? 41.052 -10.662 -13.715 1.00 26.77 320 GLU A O 1
ATOM 2537 N N . VAL A 1 321 ? 40.657 -11.940 -15.508 1.00 30.80 321 VAL A N 1
ATOM 2538 C CA . VAL A 1 321 ? 40.430 -13.190 -14.791 1.00 30.80 321 VAL A CA 1
ATOM 2539 C C . VAL A 1 321 ? 41.785 -13.693 -14.276 1.00 30.80 321 VAL A C 1
ATOM 2541 O O . VAL A 1 321 ? 42.474 -14.463 -14.943 1.00 30.80 321 VAL A O 1
ATOM 2544 N N . SER A 1 322 ? 42.190 -13.251 -13.084 1.00 28.56 322 SER A N 1
ATOM 2545 C CA . SER A 1 322 ? 43.186 -13.985 -12.307 1.00 28.56 322 SER A CA 1
ATOM 2546 C C . SER A 1 322 ? 42.559 -15.292 -11.843 1.00 28.56 322 SER A C 1
ATOM 2548 O O . SER A 1 322 ? 41.612 -15.329 -11.058 1.00 28.56 322 SER A O 1
ATOM 2550 N N . ALA A 1 323 ? 43.102 -16.376 -12.384 1.00 36.03 323 ALA A N 1
ATOM 2551 C CA . ALA A 1 323 ? 42.845 -17.741 -11.986 1.00 36.03 323 ALA A CA 1
ATOM 2552 C C . ALA A 1 323 ? 43.235 -17.962 -10.514 1.00 36.03 323 ALA A C 1
ATOM 2554 O O . ALA A 1 323 ? 44.378 -18.281 -10.211 1.00 36.03 323 ALA A O 1
ATOM 2555 N N . ALA A 1 324 ? 42.278 -17.823 -9.601 1.00 34.28 324 ALA A N 1
ATOM 2556 C CA . ALA A 1 324 ? 42.283 -18.490 -8.303 1.00 34.28 324 ALA A CA 1
ATOM 2557 C C . ALA A 1 324 ? 40.858 -18.453 -7.732 1.00 34.28 324 ALA A C 1
ATOM 2559 O O . ALA A 1 324 ? 40.292 -17.382 -7.553 1.00 34.28 324 ALA A O 1
ATOM 2560 N N . ASN A 1 325 ? 40.297 -19.626 -7.434 1.00 33.38 325 ASN A N 1
ATOM 2561 C CA . ASN A 1 325 ? 38.974 -19.853 -6.830 1.00 33.38 325 ASN A CA 1
ATOM 2562 C C . ASN A 1 325 ? 37.764 -19.851 -7.778 1.00 33.38 325 ASN A C 1
ATOM 2564 O O . ASN A 1 325 ? 36.684 -19.374 -7.440 1.00 33.38 325 ASN A O 1
ATOM 2568 N N . ALA A 1 326 ? 37.893 -20.541 -8.914 1.00 33.91 326 ALA A N 1
ATOM 2569 C CA . ALA A 1 326 ? 36.762 -21.272 -9.484 1.00 33.91 326 ALA A CA 1
ATOM 2570 C C . ALA A 1 326 ? 36.418 -22.463 -8.563 1.00 33.91 326 ALA A C 1
ATOM 2572 O O . ALA A 1 326 ? 36.838 -23.596 -8.790 1.00 33.9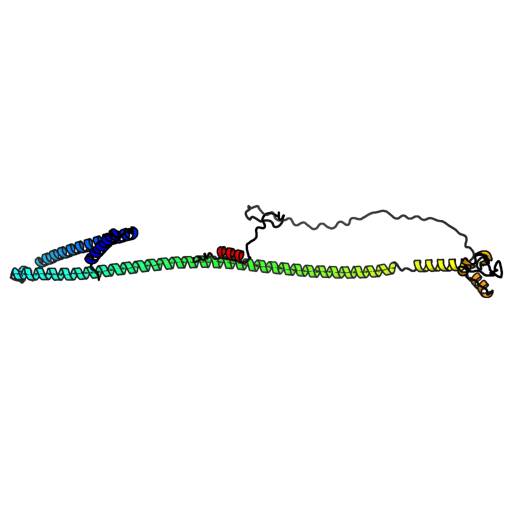1 326 ALA A O 1
ATOM 2573 N N . GLY A 1 327 ? 35.702 -22.174 -7.476 1.00 32.44 327 GLY A N 1
ATOM 2574 C CA . GLY A 1 327 ? 35.058 -23.163 -6.618 1.00 32.44 327 GLY A CA 1
ATOM 2575 C C . GLY A 1 327 ? 33.652 -23.435 -7.138 1.00 32.44 327 GLY A C 1
ATOM 2576 O O . GLY A 1 327 ? 32.775 -22.583 -7.057 1.00 32.44 327 GLY A O 1
ATOM 2577 N N . GLN A 1 328 ? 33.495 -24.611 -7.730 1.00 42.94 328 GLN A N 1
ATOM 2578 C CA . GLN A 1 328 ? 32.273 -25.235 -8.228 1.00 42.94 328 GLN A CA 1
ATOM 2579 C C . GLN A 1 328 ? 31.061 -25.071 -7.294 1.00 42.94 328 GLN A C 1
ATOM 2581 O O . GLN A 1 328 ? 31.201 -25.209 -6.082 1.00 42.94 328 GLN A O 1
ATOM 2586 N N . GLY A 1 329 ? 29.856 -24.937 -7.863 1.00 38.66 329 GLY A N 1
ATOM 2587 C CA . GLY A 1 329 ? 28.684 -25.522 -7.205 1.00 38.66 329 GLY A CA 1
ATOM 2588 C C . GLY A 1 329 ? 27.311 -24.935 -7.492 1.00 38.66 329 GLY A C 1
ATOM 2589 O O . GLY A 1 329 ? 26.354 -25.688 -7.402 1.00 38.66 329 GLY A O 1
ATOM 2590 N N . GLN A 1 330 ? 27.173 -23.654 -7.840 1.00 48.44 330 GLN A N 1
ATOM 2591 C CA . GLN A 1 330 ? 25.827 -23.067 -7.842 1.00 48.44 330 GLN A CA 1
ATOM 2592 C C . GLN A 1 330 ? 25.149 -23.172 -9.206 1.00 48.44 330 GLN A C 1
ATOM 2594 O O . GLN A 1 330 ? 25.554 -22.524 -10.177 1.00 48.44 330 GLN A O 1
ATOM 2599 N N . THR A 1 331 ? 24.122 -24.021 -9.281 1.00 59.53 331 THR A N 1
ATOM 2600 C CA . THR A 1 331 ? 23.269 -24.154 -10.464 1.00 59.53 331 THR A CA 1
ATOM 2601 C C . THR A 1 331 ? 22.441 -22.882 -10.659 1.00 59.53 331 THR A C 1
ATOM 2603 O O . THR A 1 331 ? 22.207 -22.102 -9.735 1.00 59.53 331 THR A O 1
ATOM 2606 N N . VAL A 1 332 ? 21.993 -22.642 -11.893 1.00 55.31 332 VAL A N 1
ATOM 2607 C CA . VAL A 1 332 ? 21.179 -21.466 -12.259 1.00 55.31 332 VAL A CA 1
ATOM 2608 C C . VAL A 1 332 ? 19.922 -21.345 -11.382 1.00 55.31 332 VAL A C 1
ATOM 2610 O O . VAL A 1 332 ? 19.466 -20.239 -11.106 1.00 55.31 332 VAL A O 1
ATOM 2613 N N . GLU A 1 333 ? 19.416 -22.469 -10.877 1.00 56.16 333 GLU A N 1
ATOM 2614 C CA . GLU A 1 333 ? 18.271 -22.536 -9.968 1.00 56.16 333 GLU A CA 1
ATOM 2615 C C . GLU A 1 333 ? 18.568 -21.932 -8.589 1.00 56.16 333 GLU A C 1
ATOM 2617 O O . GLU A 1 333 ? 17.729 -21.205 -8.063 1.00 56.16 333 GLU A O 1
ATOM 2622 N N . GLU A 1 334 ? 19.767 -22.120 -8.030 1.00 59.34 334 GLU A N 1
ATOM 2623 C CA . GLU A 1 334 ? 20.143 -21.494 -6.751 1.00 59.34 334 GLU A CA 1
ATOM 2624 C C . GLU A 1 334 ? 20.272 -19.973 -6.884 1.00 59.34 334 GLU A C 1
ATOM 2626 O O . GLU A 1 334 ? 19.889 -19.223 -5.984 1.00 59.34 334 GLU A O 1
ATOM 2631 N N . ARG A 1 335 ? 20.738 -19.505 -8.047 1.00 59.66 335 ARG A N 1
ATOM 2632 C CA . ARG A 1 335 ? 20.804 -18.072 -8.360 1.00 59.66 335 ARG A CA 1
ATOM 2633 C C . ARG A 1 335 ? 19.420 -17.455 -8.528 1.00 59.66 335 ARG A C 1
ATOM 2635 O O . ARG A 1 335 ? 19.206 -16.347 -8.045 1.00 59.66 335 ARG A O 1
ATOM 2642 N N . LEU A 1 336 ? 18.483 -18.160 -9.169 1.00 62.44 336 LEU A N 1
ATOM 2643 C CA . LEU A 1 336 ? 17.100 -17.690 -9.290 1.00 62.44 336 LEU A CA 1
ATOM 2644 C C . LEU A 1 336 ? 16.387 -17.676 -7.934 1.00 62.44 336 LEU A C 1
ATOM 2646 O O . LEU A 1 336 ? 15.695 -16.710 -7.627 1.00 62.44 336 LEU A O 1
ATOM 2650 N N . SER A 1 337 ? 16.602 -18.697 -7.101 1.00 61.03 337 SER A N 1
ATOM 2651 C CA . SER A 1 337 ? 15.950 -18.797 -5.792 1.00 61.03 337 SER A CA 1
ATOM 2652 C C . SER A 1 337 ? 16.464 -17.744 -4.800 1.00 61.03 337 SER A C 1
ATOM 2654 O O . SER A 1 337 ? 15.682 -17.177 -4.038 1.00 61.03 337 SER A O 1
ATOM 2656 N N . ALA A 1 338 ? 17.756 -17.397 -4.856 1.00 63.16 338 ALA A N 1
ATOM 2657 C CA . ALA A 1 338 ? 18.307 -16.280 -4.084 1.00 63.16 338 ALA A CA 1
ATOM 2658 C C . ALA A 1 338 ? 17.754 -14.918 -4.545 1.00 63.16 338 ALA A C 1
ATOM 2660 O O . ALA A 1 338 ? 17.511 -14.040 -3.715 1.00 63.16 338 ALA A O 1
ATOM 2661 N N . LEU A 1 339 ? 17.511 -14.750 -5.851 1.00 58.78 339 LEU A N 1
ATOM 2662 C CA . LEU A 1 339 ? 16.897 -13.539 -6.396 1.00 58.78 339 LEU A CA 1
ATOM 2663 C C . LEU A 1 339 ? 15.415 -13.428 -5.998 1.00 58.78 339 LEU A C 1
ATOM 2665 O O . LEU A 1 339 ? 14.973 -12.361 -5.581 1.00 58.78 339 LEU A O 1
ATOM 2669 N N . GLU A 1 340 ? 14.659 -14.528 -6.058 1.00 64.94 340 GLU A N 1
ATOM 2670 C CA . GLU A 1 340 ? 13.259 -14.569 -5.613 1.00 64.94 340 GLU A CA 1
ATOM 2671 C C . GLU A 1 340 ? 13.122 -14.305 -4.109 1.00 64.94 340 GLU A C 1
ATOM 2673 O O . GLU A 1 340 ? 12.230 -13.563 -3.699 1.00 64.94 340 GLU A O 1
ATOM 2678 N N . ALA A 1 341 ? 14.026 -14.839 -3.282 1.00 62.66 341 ALA A N 1
ATOM 2679 C CA . ALA A 1 341 ? 14.037 -14.572 -1.844 1.00 62.66 341 ALA A CA 1
ATOM 2680 C C . ALA A 1 341 ? 14.317 -13.092 -1.529 1.00 62.66 341 ALA A C 1
ATOM 2682 O O . ALA A 1 341 ? 13.720 -12.533 -0.608 1.00 62.66 341 ALA A O 1
A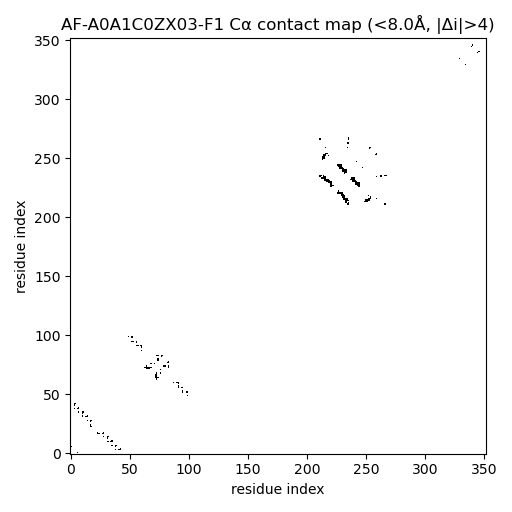TOM 2683 N N . HIS A 1 342 ? 15.184 -12.447 -2.314 1.00 55.25 342 HIS A N 1
ATOM 2684 C CA . HIS A 1 342 ? 15.531 -11.038 -2.134 1.00 55.25 342 HIS A CA 1
ATOM 2685 C C . HIS A 1 342 ? 14.428 -10.084 -2.628 1.00 55.25 342 HIS A C 1
ATOM 2687 O O . HIS A 1 342 ? 14.271 -8.993 -2.078 1.00 55.25 342 HIS A O 1
ATOM 2693 N N . VAL A 1 343 ? 13.662 -10.476 -3.650 1.00 51.56 343 VAL A N 1
ATOM 2694 C CA . VAL A 1 343 ? 12.613 -9.632 -4.252 1.00 51.56 343 VAL A CA 1
ATOM 2695 C C . VAL A 1 343 ? 11.242 -9.851 -3.602 1.00 51.56 343 VAL A C 1
ATOM 2697 O O . VAL A 1 343 ? 10.489 -8.892 -3.450 1.00 51.56 343 VAL A O 1
ATOM 2700 N N . PHE A 1 344 ? 10.911 -11.077 -3.181 1.00 59.09 344 PHE A N 1
ATOM 2701 C CA . PHE A 1 344 ? 9.560 -11.430 -2.718 1.00 59.09 344 PHE A CA 1
ATOM 2702 C C . PHE A 1 344 ? 9.451 -11.798 -1.232 1.00 59.09 344 PHE A C 1
ATOM 2704 O O . PHE A 1 344 ? 8.348 -12.064 -0.762 1.00 59.09 344 PHE A O 1
ATOM 2711 N N . GLY A 1 345 ? 10.551 -11.817 -0.469 1.00 48.78 345 GLY A N 1
ATOM 2712 C CA . GLY A 1 345 ? 10.516 -11.939 0.997 1.00 48.78 345 GLY A CA 1
ATOM 2713 C C . GLY A 1 345 ? 9.897 -13.229 1.562 1.00 48.78 345 GLY A C 1
ATOM 2714 O O . GLY A 1 345 ? 9.609 -13.294 2.756 1.00 48.78 345 GLY A O 1
ATOM 2715 N N . TYR A 1 346 ? 9.688 -14.271 0.752 1.00 43.09 346 TYR A N 1
ATOM 2716 C CA . TYR A 1 346 ? 9.137 -15.539 1.229 1.00 43.09 346 TYR A CA 1
ATOM 2717 C C . TYR A 1 346 ? 10.235 -16.449 1.783 1.00 43.09 346 TYR A C 1
ATOM 2719 O O . TYR A 1 346 ? 10.907 -17.179 1.054 1.00 43.09 346 TYR A O 1
ATOM 2727 N N . VAL A 1 347 ? 10.364 -16.468 3.109 1.00 44.50 347 VAL A N 1
ATOM 2728 C CA . VAL A 1 347 ? 11.048 -17.547 3.825 1.00 44.50 347 VAL A CA 1
ATOM 2729 C C . VAL A 1 347 ? 10.137 -18.776 3.794 1.00 44.50 347 VAL A C 1
ATOM 2731 O O . VAL A 1 347 ? 9.187 -18.880 4.570 1.00 44.50 347 VAL A O 1
ATOM 2734 N N . LYS A 1 348 ? 10.414 -19.738 2.906 1.00 41.84 348 LYS A N 1
ATOM 2735 C CA . LYS A 1 348 ? 9.901 -21.102 3.088 1.00 41.84 348 LYS A CA 1
ATOM 2736 C C . LYS A 1 348 ? 10.579 -21.688 4.326 1.00 41.84 348 LYS A C 1
ATOM 2738 O O . LYS A 1 348 ? 11.753 -22.044 4.280 1.00 41.84 348 LYS A O 1
ATOM 2743 N N . GLN A 1 349 ? 9.839 -21.801 5.428 1.00 38.59 349 GLN A N 1
ATOM 2744 C CA . GLN A 1 349 ? 10.203 -22.718 6.504 1.00 38.59 349 GLN A CA 1
ATOM 2745 C C . GLN A 1 349 ? 10.233 -24.133 5.921 1.00 38.59 349 GLN A C 1
ATOM 2747 O O . GLN A 1 349 ? 9.208 -24.668 5.495 1.00 38.59 349 GLN A O 1
ATOM 2752 N N . ALA A 1 350 ? 11.427 -24.717 5.868 1.00 37.41 350 ALA A N 1
ATOM 2753 C CA . ALA A 1 350 ? 11.584 -26.142 5.657 1.00 37.41 350 ALA A CA 1
ATOM 2754 C C . ALA A 1 350 ? 10.984 -26.861 6.871 1.00 37.41 350 ALA A C 1
ATOM 2756 O O . ALA A 1 350 ? 11.450 -26.692 7.996 1.00 37.41 350 ALA A O 1
ATOM 2757 N N . VAL A 1 351 ? 9.925 -27.627 6.629 1.00 36.09 351 VAL A N 1
ATOM 2758 C CA . VAL A 1 351 ? 9.439 -28.641 7.561 1.00 36.09 351 VAL A CA 1
ATOM 2759 C C . VAL A 1 351 ? 10.505 -29.735 7.622 1.00 36.09 351 VAL A C 1
ATOM 2761 O O . VAL A 1 351 ? 10.811 -30.347 6.596 1.00 36.09 351 VAL A O 1
ATOM 2764 N N . ALA A 1 352 ? 11.058 -29.951 8.813 1.00 35.69 352 ALA A N 1
ATOM 2765 C CA . ALA A 1 352 ? 11.756 -31.165 9.216 1.00 35.69 352 ALA A CA 1
ATOM 2766 C C . ALA A 1 352 ? 11.085 -31.689 10.486 1.00 35.69 352 ALA A C 1
ATOM 2768 O O . ALA A 1 352 ? 10.818 -30.851 11.380 1.00 35.69 352 ALA A O 1
#

Foldseek 3Di:
DQDLVNQLVVLVVVLVVLVPDPVRDVVVNVVSVVVNVVSVVVVVVVVVVLVVQLVVLVVVLVVQQVDDDPNDGLCVVLPDPVSSVVVSVVSSVVSSVVVVVVVVVVVVVVVVVVVVVVVVVVVVVVVVVVVVVVVVVVVVVVVVVVVVVVVVVVVVVVVVVVVVVVVVVVVVVVVVVVVVVVVVVVVVVVVVVVPDCVVVVVVVVVVVVLQQAQEWEPWDFPDDPDGQKIWTARLQPRDIDIDGPVCPVSHHYDYDPVVSVVSNVVRPDPPPDDDDDDDDDDDDDDDDDDPPDDDDDDDDDDPDDDDDDDDDDDDDPDDDDPDDDPDDDDDVVNVVVVVCCVPPVDDDDDDD

pLDDT: mean 74.47, std 20.63, range [26.77, 97.5]

Solvent-accessible surface area (backbone atoms only — not comparable to full-atom values): 21006 Å² total; per-residue (Å²): 133,84,50,59,65,54,50,34,55,48,35,51,52,50,40,54,51,47,69,71,38,83,85,66,53,65,70,60,44,53,52,39,50,53,54,33,53,52,36,49,50,52,44,52,48,54,51,54,47,51,50,51,46,51,51,51,29,51,52,53,50,57,49,49,55,70,39,74,60,91,90,30,34,52,61,61,71,55,71,36,71,70,57,34,54,51,53,49,51,50,50,34,51,53,48,40,54,50,51,54,50,51,50,55,52,52,53,53,52,51,52,52,49,51,50,51,49,53,52,50,53,53,51,52,53,50,50,56,51,49,53,49,53,50,52,52,51,52,51,54,53,50,53,50,52,51,52,49,54,51,51,51,51,52,51,55,51,51,52,50,54,52,52,53,51,50,53,50,50,53,52,50,51,52,51,51,54,51,51,52,50,51,52,55,51,53,55,58,52,54,58,63,66,74,76,44,68,67,62,60,50,55,53,50,54,54,53,52,51,53,50,51,80,26,28,28,26,77,74,42,61,76,37,94,90,71,47,61,35,32,40,25,26,31,54,69,75,67,48,80,46,76,44,45,54,91,51,51,86,68,42,47,78,49,86,51,71,69,58,46,52,50,51,28,64,74,62,66,65,80,84,75,75,88,81,83,85,82,89,77,87,75,84,81,84,83,91,75,84,80,83,78,78,74,82,82,75,84,79,78,79,76,81,86,77,82,88,78,82,89,88,78,90,76,84,78,91,82,82,79,90,71,92,75,81,92,73,84,81,83,52,75,64,57,57,50,51,54,50,47,41,74,74,66,69,64,78,77,79,78,89,128

Radius of gyration: 69.23 Å; Cα contacts (8 Å, |Δi|>4): 152; chains: 1; bounding box: 136×62×175 Å